Protein AF-A0A1I5M5A5-F1 (afdb_monomer)

Solvent-accessible surface area (backbone atoms only — not comparable to full-atom values): 16090 Å² total; per-residue (Å²): 116,70,72,62,52,55,51,51,55,54,55,57,52,51,79,75,46,78,91,51,51,69,66,51,49,51,50,50,50,47,53,54,49,52,60,69,67,48,67,77,73,73,81,72,50,95,70,51,72,67,45,40,84,51,44,32,35,35,37,46,36,34,23,45,56,97,72,39,56,26,32,47,34,31,31,25,83,82,75,73,45,27,37,58,51,56,46,65,34,41,69,90,48,55,70,70,56,35,53,52,46,46,50,24,54,30,35,73,55,75,94,70,70,71,43,80,77,51,73,52,67,62,78,80,49,56,55,44,66,63,55,50,52,44,36,45,62,70,73,40,81,76,59,94,82,35,57,86,56,52,66,56,35,30,42,33,30,35,34,66,40,47,48,89,82,40,69,60,38,48,58,89,74,34,70,39,35,49,79,42,49,69,92,70,64,75,70,46,50,73,52,46,57,60,51,46,55,52,46,52,53,48,51,56,71,32,46,83,80,68,46,66,64,59,81,62,50,63,83,62,38,37,70,64,57,55,48,42,52,51,26,39,71,68,72,48,90,74,58,65,71,61,51,52,53,53,57,61,71,66,67,50,62,44,80,54,66,59,52,83,79,91,54,86,91,75,46,52,50,25,31,31,72,46,76,94,82,110

Radius of gyration: 21.89 Å; Cα contacts (8 Å, |Δi|>4): 401; chains: 1; bounding box: 47×49×62 Å

Sequence (278 aa):
MSHFVTIIEELLLITKNPARYSDFFLLIAGKLFEMKNQQPIEVITHDGEGLLPGLAIDAVIFGFQQNQLKILLLEHSNTGLFALPGGFIRNQENLNDAARRVLAQRTGLQNIYLEQFYVFGDCSRHNAETLRKIMIGKGNIPTENHWLLRRFVSVGYYALIDFEKVVPVSDFLFDNCNWYDLENLPDLILDHRDMVDKALETLRANLDSKLIGFNLLPETFTMADLQSLYETILGEKLRRTSFQRKILSLEILERLDKKWTGEAHKAPYLYKFIKDQL

Secondary structure (DSSP, 8-state):
-HHHHHHHHHHHHHTT-GGGHHHHHHHHHHHHHHHHHSPPP----TT-TTEEEEEEEEEEEEEEETTEEEEEEEEETTTTEEE-SEEEEETTS-HHHHHHHHHHHHH---S--EEEEEEE--STT--HHHHHHHHHHTT----TT-GGGS--EEEEEEEEE-GGG------SS-SEEEEEEGGGPPPBSTTHHHHHHHHHHHHHHHTTTT-GGGGGS-SSEEHHHHHHHHHHHHTS---HHHHHHHHHHTT-EEEEEE--SS-TTSPPEEEEE-GGG-

pLDDT: mean 83.41, std 16.64, range [38.62, 98.56]

InterPro domains:
  IPR000086 NUDIX hydrolase domain [PF00293] (55-195)
  IPR000086 NUDIX hydrolase domain [PS51462] (52-202)
  IPR015797 NUDIX hydrolase-like domain superfamily [SSF55811] (53-207)
  IPR036388 Winged helix-like DNA-binding domain superfamily [G3DSA:1.10.10.10] (206-278)
  IPR036390 Winged helix DNA-binding domain superfamily [SSF46785] (212-274)
  IPR054105 NrtR, DNA-binding winged helix domain [PF21906] (213-273)

Foldseek 3Di:
DVVVVVVVVVVVVCVVDVPCCPVVVVVVVVVVVLVVPQDPFDPQPQQNPQFDAQEKEFEFEWADDPLATWTKWFAAPQPRAIEGQMDTAGPPHDPVRVNQSSVCNFFVDHPFDKDFQDKAQDPQLQDLVVQQVLCVSLVHHDDPVGRNNDHHIYTYMYTYYHCVNGDGDHHPSGDDMDIGGPVDDDHHHRCRVVSNVSVLVRCLVCCLPVVRCQNVDDQKDFLVVVQSSNCSSVVHHDDSVVSVVVVVVVVQKDWDAFDDPPDDPDTTIIIGGDVVVD

Structure (mmCIF, N/CA/C/O backbone):
data_AF-A0A1I5M5A5-F1
#
_entry.id   AF-A0A1I5M5A5-F1
#
loop_
_atom_site.group_PDB
_atom_site.id
_atom_site.type_symbol
_atom_site.label_atom_id
_atom_site.label_alt_id
_atom_site.label_comp_id
_atom_site.label_asym_id
_atom_site.label_entity_id
_atom_site.label_seq_id
_atom_site.pdbx_PDB_ins_code
_atom_site.Cartn_x
_atom_site.Cartn_y
_atom_site.Cartn_z
_atom_site.occupancy
_atom_site.B_iso_or_equiv
_atom_site.auth_seq_id
_atom_site.auth_comp_id
_atom_site.auth_asym_id
_atom_site.auth_atom_id
_atom_site.pdbx_PDB_model_num
ATOM 1 N N . MET A 1 1 ? 17.679 18.146 -5.854 1.00 40.66 1 MET A N 1
ATOM 2 C CA . MET A 1 1 ? 18.226 19.513 -5.653 1.00 40.66 1 MET A CA 1
ATOM 3 C C . MET A 1 1 ? 17.404 20.371 -4.686 1.00 40.66 1 MET A C 1
ATOM 5 O O . MET A 1 1 ? 18.017 21.104 -3.928 1.00 40.66 1 MET A O 1
ATOM 9 N N . SER A 1 2 ? 16.068 20.256 -4.641 1.00 42.31 2 SER A N 1
ATOM 10 C CA . SER A 1 2 ? 15.199 21.057 -3.749 1.00 42.31 2 SER A CA 1
ATOM 11 C C . SER A 1 2 ? 15.539 20.952 -2.245 1.00 42.31 2 SER A C 1
ATOM 13 O O . SER A 1 2 ? 15.606 21.971 -1.570 1.00 42.31 2 SER A O 1
ATOM 15 N N . HIS A 1 3 ? 15.853 19.762 -1.721 1.00 46.03 3 HIS A N 1
ATOM 16 C CA . HIS A 1 3 ? 16.084 19.576 -0.276 1.00 46.03 3 HIS A CA 1
ATOM 17 C C . HIS A 1 3 ? 17.390 20.203 0.245 1.00 46.03 3 HIS A C 1
ATOM 19 O O . HIS A 1 3 ? 17.472 20.589 1.408 1.00 46.03 3 HIS A O 1
ATOM 25 N N . PHE A 1 4 ? 18.403 20.357 -0.615 1.00 45.69 4 PHE A N 1
ATOM 26 C CA . PHE A 1 4 ? 19.642 21.059 -0.256 1.00 45.69 4 PHE A CA 1
ATOM 27 C C . PHE A 1 4 ? 19.419 22.569 -0.107 1.00 45.69 4 PHE A C 1
ATOM 29 O O . PHE A 1 4 ? 20.069 23.202 0.720 1.00 45.69 4 PHE A O 1
ATOM 36 N N . VAL A 1 5 ? 18.479 23.138 -0.870 1.00 50.62 5 VAL A N 1
ATOM 37 C CA . VAL A 1 5 ? 18.139 24.566 -0.805 1.00 50.62 5 VAL A CA 1
ATOM 38 C C . VAL A 1 5 ? 17.436 24.890 0.515 1.00 50.62 5 VAL A C 1
ATOM 40 O O . VAL A 1 5 ? 17.822 25.845 1.180 1.00 50.62 5 VAL A O 1
ATOM 43 N N . THR A 1 6 ? 16.507 24.041 0.966 1.00 54.53 6 THR A N 1
ATOM 44 C CA . THR A 1 6 ? 15.799 24.213 2.249 1.00 54.53 6 THR A CA 1
ATOM 45 C C . THR A 1 6 ? 16.749 24.193 3.451 1.00 54.53 6 THR A C 1
ATOM 47 O O . THR A 1 6 ? 16.615 25.005 4.361 1.00 54.53 6 THR A O 1
ATOM 50 N N . ILE A 1 7 ? 17.767 23.324 3.436 1.00 56.56 7 ILE A N 1
ATOM 51 C CA . ILE A 1 7 ? 18.776 23.257 4.507 1.00 56.56 7 ILE A CA 1
ATOM 52 C C . ILE A 1 7 ? 19.665 24.509 4.509 1.00 56.56 7 ILE A C 1
ATOM 54 O O . ILE A 1 7 ? 20.016 25.009 5.575 1.00 56.56 7 ILE A O 1
ATOM 58 N N . ILE A 1 8 ? 20.013 25.048 3.335 1.00 58.03 8 ILE A N 1
ATOM 59 C CA . ILE A 1 8 ? 20.789 26.294 3.233 1.00 58.03 8 ILE A CA 1
ATOM 60 C C . ILE A 1 8 ? 19.975 27.489 3.752 1.00 58.03 8 ILE A C 1
ATOM 62 O O . ILE A 1 8 ? 20.519 28.318 4.483 1.00 58.03 8 ILE A O 1
ATOM 66 N N . GLU A 1 9 ? 18.679 27.564 3.443 1.00 55.88 9 GLU A N 1
ATOM 67 C CA . GLU A 1 9 ? 17.784 28.606 3.967 1.00 55.88 9 GLU A CA 1
ATOM 68 C C . GLU A 1 9 ? 17.610 28.514 5.495 1.00 55.88 9 GLU A C 1
ATOM 70 O O . GLU A 1 9 ? 17.675 29.535 6.186 1.00 55.88 9 GLU A O 1
ATOM 75 N N . GLU A 1 10 ? 17.490 27.302 6.048 1.00 56.75 10 GLU A N 1
ATOM 76 C CA . GLU A 1 10 ? 17.439 27.066 7.500 1.00 56.75 10 GLU A CA 1
ATOM 77 C C . GLU A 1 10 ? 18.781 27.392 8.194 1.00 56.75 10 GLU A C 1
ATOM 79 O O . GLU A 1 10 ? 18.789 28.015 9.258 1.00 56.75 10 GLU A O 1
ATOM 84 N N . LEU A 1 11 ? 19.927 27.076 7.574 1.00 55.78 11 LEU A N 1
ATOM 85 C CA . LEU A 1 11 ? 21.265 27.459 8.059 1.00 55.78 11 LEU A CA 1
ATOM 86 C C . LEU A 1 11 ? 21.478 28.984 8.049 1.00 55.78 11 LEU A C 1
ATOM 88 O O . LEU A 1 11 ? 22.125 29.530 8.944 1.00 55.78 11 LEU A O 1
ATOM 92 N N . LEU A 1 12 ? 20.902 29.694 7.076 1.00 55.03 12 LEU A N 1
ATOM 93 C CA . LEU A 1 12 ? 20.917 31.160 7.017 1.00 55.03 12 LEU A CA 1
ATOM 94 C C . LEU A 1 12 ? 20.073 31.797 8.133 1.00 55.03 12 LEU A C 1
ATOM 96 O O . LEU A 1 12 ? 20.475 32.826 8.681 1.00 55.03 12 LEU A O 1
ATOM 100 N N . LEU A 1 13 ? 18.950 31.183 8.519 1.00 54.66 13 LEU A N 1
ATOM 101 C CA . LEU A 1 13 ? 18.120 31.607 9.658 1.00 54.66 13 LEU A CA 1
ATOM 102 C C . LEU A 1 13 ? 18.850 31.475 11.007 1.00 54.66 13 LEU A C 1
ATOM 104 O O . LEU A 1 13 ? 18.684 32.336 11.875 1.00 54.66 13 LEU A O 1
ATOM 108 N N . ILE A 1 14 ? 19.713 30.465 11.159 1.00 52.59 14 ILE A N 1
ATOM 109 C CA . ILE A 1 14 ? 20.536 30.240 12.361 1.00 52.59 14 ILE A CA 1
ATOM 110 C C . ILE A 1 14 ? 21.491 31.418 12.626 1.00 52.59 14 ILE A C 1
ATOM 112 O O . ILE A 1 14 ? 21.633 31.848 13.771 1.00 52.59 14 ILE A O 1
ATOM 116 N N . THR A 1 15 ? 22.066 32.027 11.581 1.00 53.94 15 THR A N 1
ATOM 117 C CA . THR A 1 15 ? 22.973 33.186 11.737 1.00 53.94 15 THR A CA 1
ATOM 118 C C . THR A 1 15 ? 22.292 34.442 12.297 1.00 53.94 15 THR A C 1
ATOM 120 O O . THR A 1 15 ? 22.974 35.361 12.746 1.00 53.94 15 THR A O 1
ATOM 123 N N . LYS A 1 16 ? 20.951 34.490 12.302 1.00 58.31 16 LYS A N 1
ATOM 124 C CA . LYS A 1 16 ? 20.168 35.662 12.719 1.00 58.31 16 LYS A CA 1
ATOM 125 C C . LYS A 1 16 ? 19.607 35.577 14.142 1.00 58.31 16 LYS A C 1
ATOM 127 O O . LYS A 1 16 ? 19.133 36.597 14.637 1.00 58.31 16 LYS A O 1
ATOM 132 N N . ASN A 1 17 ? 19.633 34.417 14.813 1.00 56.91 17 ASN A N 1
ATOM 133 C CA . ASN A 1 17 ? 19.097 34.299 16.177 1.00 56.91 17 ASN A CA 1
ATOM 134 C C . ASN A 1 17 ? 19.834 33.252 17.051 1.00 56.91 17 ASN A C 1
ATOM 136 O O . ASN A 1 17 ? 19.447 32.080 17.086 1.00 56.91 17 ASN A O 1
ATOM 140 N N . PRO A 1 18 ? 20.872 33.666 17.804 1.00 57.19 18 PRO A N 1
ATOM 141 C CA . PRO A 1 18 ? 21.761 32.762 18.533 1.00 57.19 18 PRO A CA 1
ATOM 142 C C . PRO A 1 18 ? 21.146 32.021 19.733 1.00 57.19 18 PRO A C 1
ATOM 144 O O . PRO A 1 18 ? 21.713 31.038 20.202 1.00 57.19 18 PRO 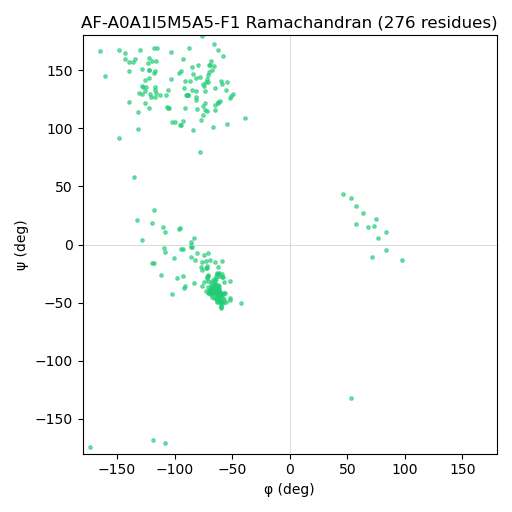A O 1
ATOM 147 N N . ALA A 1 19 ? 19.965 32.426 20.209 1.00 56.84 19 ALA A N 1
ATOM 148 C CA . ALA A 1 19 ? 19.326 31.830 21.386 1.00 56.84 19 ALA A CA 1
ATOM 149 C C . ALA A 1 19 ? 18.586 30.502 21.115 1.00 56.84 19 ALA A C 1
ATOM 151 O O . ALA A 1 19 ? 18.131 29.862 22.057 1.00 56.84 19 ALA A O 1
ATOM 152 N N . ARG A 1 20 ? 18.451 30.075 19.850 1.00 57.22 20 ARG A N 1
ATOM 153 C CA . ARG A 1 20 ? 17.770 28.820 19.455 1.00 57.22 20 ARG A CA 1
ATOM 154 C C . ARG A 1 20 ? 18.714 27.720 18.960 1.00 57.22 20 ARG A C 1
ATOM 156 O O . ARG A 1 20 ? 18.253 26.719 18.417 1.00 57.22 20 ARG A O 1
ATOM 163 N N . TYR A 1 21 ? 20.025 27.897 19.138 1.00 55.31 21 TYR A N 1
ATOM 164 C CA . TYR A 1 21 ? 21.033 26.998 18.574 1.00 55.31 21 TYR A CA 1
ATOM 165 C C . TYR A 1 21 ? 20.885 25.548 19.049 1.00 55.31 21 TYR A C 1
ATOM 167 O O . TYR A 1 21 ? 20.987 24.664 18.213 1.00 55.31 21 TYR A O 1
ATOM 175 N N . SER A 1 22 ? 20.608 25.276 20.330 1.00 54.75 22 SER A N 1
ATOM 176 C CA . SER A 1 22 ? 20.551 23.894 20.848 1.00 54.75 22 SER A CA 1
ATOM 177 C C . SER A 1 22 ? 19.446 23.060 20.202 1.00 54.75 22 SER A C 1
ATOM 179 O O . SER A 1 22 ? 19.695 21.943 19.750 1.00 54.75 22 SER A O 1
ATOM 181 N N . ASP A 1 23 ? 18.244 23.626 20.107 1.00 53.78 23 ASP A N 1
ATOM 182 C CA . ASP A 1 23 ? 17.049 22.905 19.663 1.00 53.78 23 ASP A CA 1
ATOM 183 C C . ASP A 1 23 ? 17.067 22.704 18.143 1.00 53.78 23 ASP A C 1
ATOM 185 O O . ASP A 1 23 ? 16.694 21.645 17.639 1.00 53.78 23 ASP A O 1
ATOM 189 N N . PHE A 1 24 ? 17.594 23.688 17.404 1.00 53.75 24 PHE A N 1
ATOM 190 C CA . PHE A 1 24 ? 17.807 23.570 15.961 1.00 53.75 24 PHE A CA 1
ATOM 191 C C . PHE A 1 24 ? 18.949 22.611 15.615 1.00 53.75 24 PHE A C 1
ATOM 193 O O . PHE A 1 24 ? 18.845 21.878 14.635 1.00 53.75 24 PHE A O 1
ATOM 200 N N . PHE A 1 25 ? 20.023 22.570 16.411 1.00 52.72 25 PHE A N 1
ATOM 201 C CA . PHE A 1 25 ? 21.134 21.646 16.177 1.00 52.72 25 PHE A CA 1
ATOM 202 C C . PHE A 1 25 ? 20.703 20.194 16.386 1.00 52.72 25 PHE A C 1
ATOM 204 O O . PHE A 1 25 ? 21.075 19.338 15.593 1.00 52.72 25 PHE A O 1
ATOM 211 N N . LEU A 1 26 ? 19.873 19.923 17.399 1.00 50.75 26 LEU A N 1
ATOM 212 C CA . LEU A 1 26 ? 19.254 18.612 17.612 1.00 50.75 26 LEU A CA 1
ATOM 213 C C . LEU A 1 26 ? 18.307 18.227 16.468 1.00 50.75 26 LEU A C 1
ATOM 215 O O . LEU A 1 26 ? 18.350 17.087 16.013 1.00 50.75 26 LEU A O 1
ATOM 219 N N . LEU A 1 27 ? 17.515 19.171 15.949 1.00 50.53 27 LEU A N 1
ATOM 220 C CA . LEU A 1 27 ? 16.624 18.937 14.807 1.00 50.53 27 LEU A CA 1
ATOM 221 C C . LEU A 1 27 ? 17.397 18.646 13.508 1.00 50.53 27 LEU A C 1
ATOM 223 O O . LEU A 1 27 ? 17.081 17.692 12.800 1.00 50.53 27 LEU A O 1
ATOM 227 N N . ILE A 1 28 ? 18.433 19.436 13.203 1.00 54.31 28 ILE A N 1
ATOM 228 C CA . ILE A 1 28 ? 19.281 19.245 12.016 1.00 54.31 28 ILE A CA 1
ATOM 229 C C . ILE A 1 28 ? 20.131 17.979 12.159 1.00 54.31 28 ILE A C 1
ATOM 231 O O . ILE A 1 28 ? 20.252 17.225 11.200 1.00 54.31 28 ILE A O 1
ATOM 235 N N . ALA A 1 29 ? 20.686 17.701 13.341 1.00 50.62 29 ALA A N 1
ATOM 236 C CA . ALA A 1 29 ? 21.415 16.462 13.605 1.00 50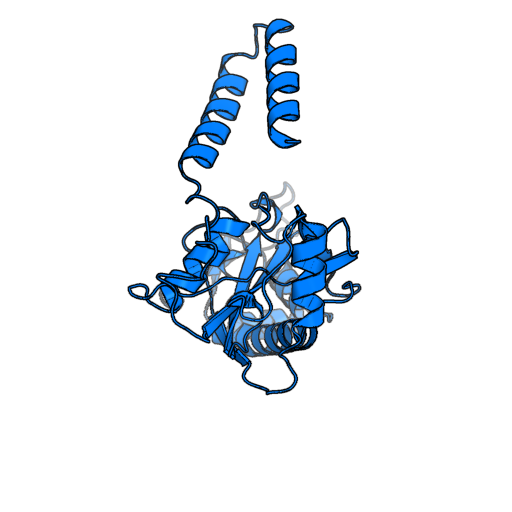.62 29 ALA A CA 1
ATOM 237 C C . ALA A 1 29 ? 20.498 15.237 13.504 1.00 50.62 29 ALA A C 1
ATOM 239 O O . ALA A 1 29 ? 20.924 14.228 12.953 1.00 50.62 29 ALA A O 1
ATOM 240 N N . GLY A 1 30 ? 19.244 15.344 13.957 1.00 47.00 30 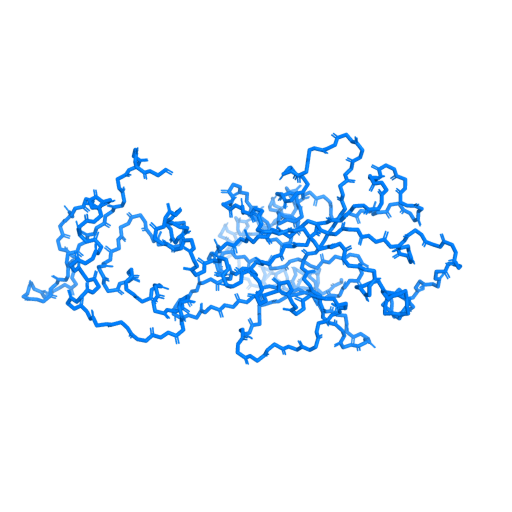GLY A N 1
ATOM 241 C CA . GLY A 1 30 ? 18.204 14.334 13.765 1.00 47.00 30 GLY A CA 1
ATOM 242 C C . GLY A 1 30 ? 17.929 14.076 12.285 1.00 47.00 30 GLY A C 1
ATOM 243 O O . GLY A 1 30 ? 18.087 12.948 11.832 1.00 47.00 30 GLY A O 1
ATOM 244 N N . LYS A 1 31 ? 17.658 15.128 11.499 1.00 47.34 31 LYS A N 1
ATOM 245 C CA . LYS A 1 31 ? 17.463 15.019 10.040 1.00 47.34 31 LYS A CA 1
ATOM 246 C C . LYS A 1 31 ? 18.697 14.463 9.318 1.00 47.34 31 LYS A C 1
ATOM 248 O O . LYS A 1 31 ? 18.568 13.606 8.455 1.00 47.34 31 LYS A O 1
ATOM 253 N N . LEU A 1 32 ? 19.908 14.902 9.672 1.00 44.41 32 LEU A N 1
ATOM 254 C CA . LEU A 1 32 ? 21.159 14.397 9.088 1.00 44.41 32 LEU A CA 1
ATOM 255 C C . LEU A 1 32 ? 21.448 12.942 9.488 1.00 44.41 32 LEU A C 1
ATOM 257 O O . LEU A 1 32 ? 22.027 12.197 8.698 1.00 44.41 32 LEU A O 1
ATOM 261 N N . PHE A 1 33 ? 21.066 12.530 10.699 1.00 44.97 33 PHE A N 1
ATOM 262 C CA . PHE A 1 33 ? 21.164 11.149 11.169 1.00 44.97 33 PHE A CA 1
ATOM 263 C C . PHE A 1 33 ? 20.144 10.246 10.463 1.00 44.97 33 PHE A C 1
ATOM 265 O O . PHE A 1 33 ? 20.510 9.163 10.011 1.00 44.97 33 PHE A O 1
ATOM 272 N N . GLU A 1 34 ? 18.909 10.714 10.273 1.00 45.44 34 GLU A N 1
ATOM 273 C CA . GLU A 1 34 ? 17.895 10.051 9.446 1.00 45.44 34 GLU A CA 1
ATOM 274 C C . GLU A 1 34 ? 18.362 9.915 7.990 1.00 45.44 34 GLU A C 1
ATOM 276 O O . GLU A 1 34 ? 18.308 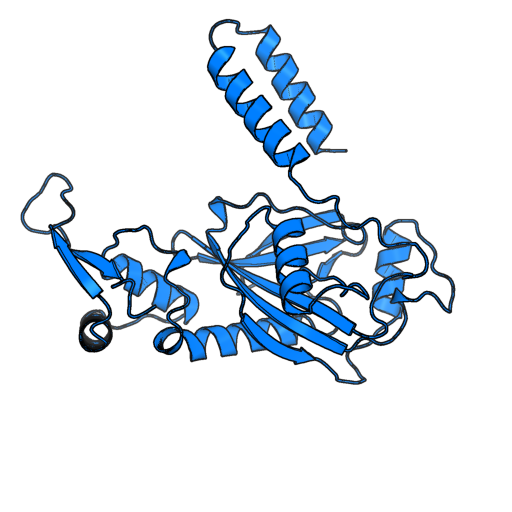8.821 7.435 1.00 45.44 34 GLU A O 1
ATOM 281 N N . MET A 1 35 ? 18.933 10.970 7.399 1.00 48.53 35 MET A N 1
ATOM 282 C CA . MET A 1 35 ? 19.502 10.936 6.043 1.00 48.53 35 MET A CA 1
ATOM 283 C C . MET A 1 35 ? 20.703 9.986 5.920 1.00 48.53 35 MET A C 1
ATOM 285 O O . MET A 1 35 ? 20.869 9.345 4.887 1.00 48.53 35 MET A O 1
ATOM 289 N N . LYS A 1 36 ? 21.546 9.867 6.956 1.00 38.62 36 LYS A N 1
ATOM 290 C CA . LYS A 1 36 ? 22.656 8.895 6.977 1.00 38.62 36 LYS A CA 1
ATOM 291 C C . LYS A 1 36 ? 22.186 7.447 7.124 1.00 38.62 36 LYS A C 1
ATOM 293 O O . LYS A 1 36 ? 22.898 6.550 6.682 1.00 38.62 36 LYS A O 1
ATOM 298 N N . ASN A 1 37 ? 21.028 7.225 7.745 1.00 42.22 37 ASN A N 1
ATOM 299 C CA . ASN A 1 37 ? 20.448 5.898 7.955 1.00 42.22 37 ASN A CA 1
ATOM 300 C C . ASN A 1 37 ? 19.443 5.489 6.869 1.00 42.22 37 ASN A C 1
ATOM 302 O O . ASN A 1 37 ? 18.965 4.353 6.878 1.00 42.22 37 AS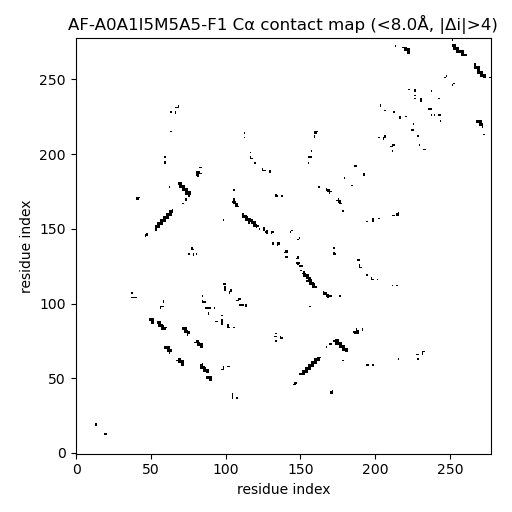N A O 1
ATOM 306 N N . GLN A 1 38 ? 19.139 6.370 5.913 1.00 45.84 38 GLN A N 1
ATOM 307 C CA . GLN A 1 38 ? 18.447 5.977 4.694 1.00 45.84 38 GLN A CA 1
ATOM 308 C C . GLN A 1 38 ? 19.359 5.036 3.900 1.00 45.84 38 GLN A C 1
ATOM 310 O O . GLN A 1 38 ? 20.444 5.410 3.453 1.00 45.84 38 GLN A O 1
ATOM 315 N N . GLN A 1 39 ? 18.913 3.786 3.737 1.00 42.31 39 GLN A N 1
ATOM 316 C CA . GLN A 1 39 ? 19.482 2.871 2.749 1.00 42.31 39 GLN A CA 1
ATOM 317 C C . GLN A 1 39 ? 19.553 3.626 1.415 1.00 42.31 39 GLN A C 1
ATOM 319 O O . GLN A 1 39 ? 18.534 4.211 1.032 1.00 42.31 39 GLN A O 1
ATOM 324 N N . PRO A 1 40 ? 20.705 3.652 0.719 1.00 43.69 40 PRO A N 1
ATOM 325 C CA . PRO A 1 40 ? 20.823 4.401 -0.522 1.00 43.69 40 PRO A CA 1
ATOM 326 C C . PRO A 1 40 ? 19.674 4.011 -1.455 1.00 43.69 40 PRO A C 1
ATOM 328 O O . PRO A 1 40 ? 19.410 2.820 -1.670 1.00 43.69 40 PRO A O 1
ATOM 331 N N . ILE A 1 41 ? 18.954 5.027 -1.943 1.00 52.00 41 ILE A N 1
ATOM 332 C CA . ILE A 1 41 ? 17.942 4.868 -2.987 1.00 52.00 41 ILE A CA 1
ATOM 333 C C . ILE A 1 41 ? 18.636 4.120 -4.120 1.00 52.00 41 ILE A C 1
ATOM 335 O O . ILE A 1 41 ? 19.738 4.491 -4.520 1.00 52.00 41 ILE A O 1
ATOM 339 N N . GLU A 1 42 ? 18.024 3.016 -4.531 1.00 52.19 42 GLU A N 1
ATOM 340 C CA . GLU A 1 42 ? 18.562 2.037 -5.467 1.00 52.19 42 GLU A CA 1
ATOM 341 C C . GLU A 1 42 ? 19.345 2.710 -6.608 1.00 52.19 42 GLU A C 1
ATOM 343 O O . GLU A 1 42 ? 18.769 3.338 -7.495 1.00 52.19 42 GLU A O 1
ATOM 348 N N . VAL A 1 43 ? 20.674 2.567 -6.604 1.00 45.59 43 VAL A N 1
ATOM 349 C CA . VAL A 1 43 ? 21.452 2.705 -7.836 1.00 45.59 43 VAL A CA 1
ATOM 350 C C . VAL A 1 43 ? 21.236 1.390 -8.561 1.00 45.59 43 VAL A C 1
ATOM 352 O O . VAL A 1 43 ? 22.038 0.467 -8.428 1.00 45.59 43 VAL A O 1
ATOM 355 N N . ILE A 1 44 ? 20.086 1.246 -9.226 1.00 53.94 44 ILE A N 1
ATOM 356 C CA . ILE A 1 44 ? 19.888 0.084 -10.081 1.00 53.94 44 ILE A CA 1
ATOM 357 C C . ILE A 1 44 ? 20.953 0.169 -11.169 1.00 53.94 44 ILE A C 1
ATOM 359 O O . ILE A 1 44 ? 21.080 1.184 -11.859 1.00 53.94 44 ILE A O 1
ATOM 363 N N . THR A 1 45 ? 21.777 -0.869 -11.264 1.00 51.78 45 THR A N 1
ATOM 364 C CA . THR A 1 45 ? 22.763 -1.004 -12.330 1.00 51.78 45 THR A CA 1
ATOM 365 C C . THR A 1 45 ? 22.037 -0.875 -13.670 1.00 51.78 45 THR A C 1
ATOM 367 O O . THR A 1 45 ? 20.907 -1.339 -13.836 1.00 51.78 45 THR A O 1
ATOM 370 N N . HIS A 1 46 ? 22.641 -0.176 -14.633 1.00 58.41 46 HIS A N 1
ATOM 371 C CA . HIS A 1 46 ? 21.976 0.155 -15.903 1.00 58.41 46 HIS A CA 1
ATOM 372 C C . HIS A 1 46 ? 21.509 -1.091 -16.690 1.00 58.41 46 HIS A C 1
ATOM 374 O O . HIS A 1 46 ? 20.695 -0.983 -17.602 1.00 58.41 46 HIS A O 1
ATOM 380 N N . ASP A 1 47 ? 21.986 -2.280 -16.330 1.00 70.75 47 ASP A N 1
ATOM 381 C CA . ASP A 1 47 ? 21.718 -3.568 -16.963 1.00 70.75 47 ASP A CA 1
ATOM 382 C C . ASP A 1 47 ? 20.838 -4.524 -16.135 1.00 70.75 47 ASP A C 1
ATOM 384 O O . ASP A 1 47 ? 20.471 -5.588 -16.638 1.00 70.75 47 ASP A O 1
ATOM 388 N N . GLY A 1 48 ? 20.451 -4.152 -14.909 1.00 80.75 48 GLY A N 1
ATOM 389 C CA . GLY A 1 48 ? 19.672 -5.012 -14.015 1.00 80.75 48 GLY A CA 1
ATOM 390 C C . GLY A 1 48 ? 20.483 -6.170 -13.421 1.00 80.75 48 GLY A C 1
ATOM 391 O O . GLY A 1 48 ? 19.902 -7.130 -12.910 1.00 80.75 48 GLY A O 1
ATOM 392 N N . GLU A 1 49 ? 21.818 -6.112 -13.495 1.00 86.31 49 GLU A N 1
ATOM 393 C CA . GLU A 1 49 ? 22.695 -7.104 -12.877 1.00 86.31 49 GLU A CA 1
ATOM 394 C C . GLU A 1 49 ? 22.459 -7.191 -11.357 1.00 86.31 49 GLU A C 1
ATOM 396 O O . GLU A 1 49 ? 22.276 -6.190 -10.666 1.00 86.31 49 GLU A O 1
ATOM 401 N N . GLY A 1 50 ? 22.446 -8.414 -10.819 1.00 88.75 50 GLY A N 1
ATOM 402 C CA . GLY A 1 50 ? 22.211 -8.660 -9.392 1.00 88.75 50 GLY A CA 1
ATOM 403 C C . GLY A 1 50 ? 20.736 -8.705 -8.978 1.00 88.75 50 GLY A C 1
ATOM 404 O O . GLY A 1 50 ? 20.452 -9.042 -7.824 1.00 88.75 50 GLY A O 1
ATOM 405 N N . LEU A 1 51 ? 19.807 -8.434 -9.899 1.00 92.56 51 LEU A N 1
ATOM 406 C CA . LEU A 1 51 ? 18.367 -8.579 -9.692 1.00 92.56 51 LEU A CA 1
ATOM 407 C C . LEU A 1 51 ? 17.858 -9.938 -10.179 1.00 92.56 51 LEU A C 1
ATOM 409 O O . LEU A 1 51 ? 18.364 -10.500 -11.152 1.00 92.56 51 LEU A O 1
ATOM 413 N N . LEU A 1 52 ? 16.818 -10.434 -9.514 1.00 93.31 52 LEU A N 1
ATOM 414 C CA . LEU A 1 52 ? 16.117 -11.656 -9.867 1.00 93.31 52 LEU A CA 1
ATOM 415 C C . LEU A 1 52 ? 15.286 -11.416 -11.144 1.00 93.31 52 LEU A C 1
ATOM 417 O O . LEU A 1 52 ? 14.351 -10.609 -11.122 1.00 93.31 52 LEU A O 1
ATOM 421 N N . PRO A 1 53 ? 15.596 -12.079 -12.274 1.00 92.56 53 PRO A N 1
ATOM 422 C CA . PRO A 1 53 ? 14.979 -11.742 -13.552 1.00 92.56 53 PRO A CA 1
ATOM 423 C C . PRO A 1 53 ? 13.468 -11.996 -13.585 1.00 92.56 53 PRO A C 1
ATOM 425 O O . PRO A 1 53 ? 12.996 -13.067 -13.211 1.00 92.56 53 PRO A O 1
ATOM 428 N N . GLY A 1 54 ? 12.712 -11.029 -14.113 1.00 93.44 54 GLY A N 1
ATOM 429 C CA . GLY A 1 54 ? 11.279 -11.177 -14.385 1.00 93.44 54 GLY A CA 1
ATOM 430 C C . GLY A 1 54 ? 10.368 -11.087 -13.158 1.00 93.44 54 GLY A C 1
ATOM 431 O O . GLY A 1 54 ? 9.161 -11.275 -13.311 1.00 93.44 54 GLY A O 1
ATOM 432 N N . LEU A 1 55 ? 10.910 -10.771 -11.977 1.00 96.00 55 LEU A N 1
ATOM 433 C CA . LEU A 1 55 ? 10.136 -10.553 -10.759 1.00 96.00 55 LEU A CA 1
ATOM 434 C C . LEU A 1 55 ? 10.286 -9.120 -10.244 1.00 96.00 55 LEU A C 1
ATOM 436 O O . LEU A 1 55 ? 11.385 -8.571 -10.182 1.00 96.00 55 LEU A O 1
ATOM 440 N N . ALA A 1 56 ? 9.155 -8.537 -9.871 1.00 96.12 56 ALA A N 1
ATOM 441 C CA . ALA A 1 56 ? 9.048 -7.218 -9.268 1.00 96.12 56 ALA A CA 1
ATOM 442 C C . ALA A 1 56 ? 8.185 -7.279 -8.002 1.00 96.12 56 ALA A C 1
ATOM 444 O O . ALA A 1 56 ? 7.507 -8.275 -7.731 1.00 96.12 56 ALA A O 1
ATOM 445 N N . ILE A 1 57 ? 8.230 -6.201 -7.232 1.00 97.25 57 ILE A N 1
ATOM 446 C CA . ILE A 1 57 ? 7.365 -5.946 -6.087 1.00 97.25 57 ILE A CA 1
ATOM 447 C C . ILE A 1 57 ? 6.739 -4.578 -6.287 1.00 97.25 57 ILE A C 1
ATOM 449 O O . ILE A 1 57 ? 7.452 -3.623 -6.580 1.00 97.25 57 ILE A O 1
ATOM 453 N N . ASP A 1 58 ? 5.443 -4.479 -6.027 1.00 97.69 58 ASP A N 1
ATOM 454 C CA . ASP A 1 58 ? 4.731 -3.209 -5.949 1.00 97.69 58 ASP A CA 1
ATOM 455 C C . ASP A 1 58 ? 3.956 -3.155 -4.629 1.00 97.69 58 ASP A C 1
ATOM 457 O O . ASP A 1 58 ? 3.243 -4.094 -4.253 1.00 97.69 58 ASP A O 1
ATOM 461 N N . ALA A 1 59 ? 4.137 -2.058 -3.898 1.00 96.44 59 ALA A N 1
ATOM 462 C CA . ALA A 1 59 ? 3.556 -1.839 -2.586 1.00 96.44 59 ALA A CA 1
ATOM 463 C C . ALA A 1 59 ? 2.415 -0.817 -2.661 1.00 96.44 59 ALA A C 1
ATOM 465 O O . ALA A 1 59 ? 2.625 0.357 -2.961 1.00 96.44 59 ALA A O 1
ATOM 466 N N . VAL A 1 60 ? 1.207 -1.247 -2.307 1.00 97.75 60 VAL A N 1
ATOM 467 C CA . VAL A 1 60 ? 0.066 -0.368 -2.047 1.00 97.75 60 VAL A CA 1
ATOM 468 C C . VAL A 1 60 ? 0.156 0.120 -0.605 1.00 97.75 60 VAL A C 1
ATOM 470 O O . VAL A 1 60 ? -0.190 -0.584 0.343 1.00 97.75 60 VAL A O 1
ATOM 473 N N . ILE A 1 61 ? 0.677 1.328 -0.419 1.00 96.06 61 ILE A N 1
ATOM 474 C CA . ILE A 1 61 ? 0.872 1.902 0.913 1.00 96.06 61 ILE A CA 1
ATOM 475 C C . ILE A 1 61 ? -0.329 2.781 1.240 1.00 96.06 61 ILE A C 1
ATOM 477 O O . ILE A 1 61 ? -0.431 3.909 0.756 1.00 96.06 61 ILE A O 1
ATOM 481 N N . PHE A 1 62 ? -1.221 2.267 2.081 1.00 94.75 62 PHE A N 1
ATOM 482 C CA . PHE A 1 62 ? -2.323 3.035 2.634 1.00 94.75 62 PHE A CA 1
ATOM 483 C C . PHE A 1 62 ? -1.847 3.875 3.816 1.00 94.75 62 PHE A C 1
ATOM 485 O O . PHE A 1 62 ? -1.187 3.383 4.731 1.00 94.75 62 PHE A O 1
ATOM 492 N N . GLY A 1 63 ? -2.213 5.147 3.805 1.00 92.31 63 GLY A N 1
ATOM 493 C CA . GLY A 1 63 ? -1.982 6.087 4.885 1.00 92.31 63 GLY A CA 1
ATOM 494 C C . GLY A 1 63 ? -3.295 6.385 5.584 1.00 92.31 63 GLY A C 1
ATOM 495 O O . GLY A 1 63 ? -4.241 6.798 4.922 1.00 92.31 63 GLY A O 1
ATOM 496 N N . PHE A 1 64 ? -3.346 6.260 6.905 1.00 88.38 64 PHE A N 1
ATOM 497 C CA . PHE A 1 64 ? -4.496 6.680 7.697 1.00 88.38 64 PHE A CA 1
ATOM 498 C C . PHE A 1 64 ? -4.116 7.796 8.660 1.00 88.38 64 PHE A C 1
ATOM 500 O O . PHE A 1 64 ? -3.196 7.624 9.459 1.00 88.38 64 PHE A O 1
ATOM 507 N N . GLN A 1 65 ? -4.863 8.899 8.621 1.00 84.81 65 GLN A N 1
ATOM 508 C CA . GLN A 1 65 ? -4.830 9.898 9.682 1.00 84.81 65 GLN A CA 1
ATOM 509 C C . GLN A 1 65 ? -6.074 10.787 9.666 1.00 84.81 65 GLN A C 1
ATOM 511 O O . GLN A 1 65 ? -6.614 11.082 8.603 1.00 84.81 65 GLN A O 1
ATOM 516 N N . GLN A 1 66 ? -6.545 11.203 10.848 1.00 81.38 66 GLN A N 1
ATOM 517 C CA . GLN A 1 66 ? -7.708 12.096 11.019 1.00 81.38 66 GLN A CA 1
ATOM 518 C C . GLN A 1 66 ? -8.936 11.710 10.162 1.00 81.38 66 GLN A C 1
ATOM 520 O O . GLN A 1 66 ? -9.602 12.566 9.583 1.00 81.38 66 GLN A O 1
ATOM 525 N N . ASN A 1 67 ? -9.262 10.414 10.099 1.00 83.25 67 ASN A N 1
ATOM 526 C CA . ASN A 1 67 ? -10.378 9.864 9.310 1.00 83.25 67 ASN A CA 1
ATOM 527 C C . ASN A 1 67 ? -10.238 10.042 7.793 1.00 83.25 67 ASN A C 1
ATOM 529 O O . ASN A 1 67 ? -11.237 10.103 7.078 1.00 83.25 67 ASN A O 1
ATOM 533 N N . GLN A 1 68 ? -9.007 10.131 7.300 1.00 88.12 68 GLN A N 1
ATOM 534 C CA . GLN A 1 68 ? -8.698 10.109 5.878 1.00 88.12 68 GLN A CA 1
ATOM 535 C C . GLN A 1 68 ? -7.850 8.884 5.569 1.00 88.12 68 GLN A C 1
ATOM 537 O O . GLN A 1 68 ? -6.868 8.615 6.264 1.00 88.12 68 GLN A O 1
ATOM 542 N N . LEU A 1 69 ? -8.234 8.162 4.516 1.00 91.50 69 LEU A N 1
ATOM 543 C CA . LEU A 1 69 ? -7.427 7.103 3.929 1.00 91.50 69 LEU A CA 1
ATOM 544 C C . LEU A 1 69 ? -6.837 7.616 2.617 1.00 91.50 69 LEU A C 1
ATOM 546 O O . LEU A 1 69 ? -7.560 7.939 1.675 1.00 91.50 69 LEU A O 1
ATOM 550 N N . LYS A 1 70 ? -5.514 7.686 2.576 1.00 95.31 70 LYS A N 1
ATOM 551 C CA . LYS A 1 70 ? -4.730 8.101 1.416 1.00 95.31 70 LYS A CA 1
ATOM 552 C C . LYS A 1 70 ? -3.887 6.946 0.913 1.00 95.31 70 LYS A C 1
ATOM 554 O O . LYS A 1 70 ? -3.733 5.928 1.586 1.00 95.31 70 LYS A O 1
ATOM 559 N N . ILE A 1 71 ? -3.306 7.127 -0.259 1.00 97.19 71 ILE A N 1
ATOM 560 C CA . ILE A 1 71 ? -2.330 6.211 -0.833 1.00 97.19 71 ILE A CA 1
ATOM 561 C C . ILE A 1 71 ? -1.057 6.958 -1.204 1.00 97.19 71 ILE A C 1
ATOM 563 O O . ILE A 1 71 ? -1.111 8.096 -1.673 1.00 97.19 71 ILE A O 1
ATOM 567 N N . LEU A 1 72 ? 0.090 6.324 -0.974 1.00 97.50 72 LEU A N 1
ATOM 568 C CA . LEU A 1 72 ? 1.371 6.852 -1.420 1.00 97.50 72 LEU A CA 1
ATOM 569 C C . LEU A 1 72 ? 1.589 6.512 -2.895 1.00 97.50 72 LEU A C 1
ATOM 571 O O . LEU A 1 72 ? 1.568 5.336 -3.255 1.00 97.50 72 LEU A O 1
ATOM 575 N N . LEU A 1 73 ? 1.838 7.522 -3.727 1.00 97.94 73 LEU A N 1
ATOM 576 C CA . LEU A 1 73 ? 2.149 7.351 -5.147 1.00 97.94 73 LEU A CA 1
ATOM 577 C C . LEU A 1 73 ? 3.426 8.093 -5.529 1.00 97.94 73 LEU A C 1
ATOM 579 O O . LEU A 1 73 ? 3.760 9.136 -4.965 1.00 97.94 73 LEU A O 1
ATOM 583 N N . LEU A 1 74 ? 4.101 7.549 -6.536 1.00 96.88 74 LEU A N 1
ATOM 584 C CA . LEU A 1 74 ? 5.203 8.175 -7.248 1.00 96.88 74 LEU A CA 1
ATOM 585 C C . LEU A 1 74 ? 4.666 8.958 -8.448 1.00 96.88 74 LEU A C 1
ATOM 587 O O . LEU A 1 74 ? 3.767 8.480 -9.137 1.00 96.88 74 LEU A O 1
ATOM 591 N N . GLU A 1 75 ? 5.237 10.128 -8.717 1.00 96.38 75 GLU A N 1
ATOM 592 C CA . GLU A 1 75 ? 4.838 11.018 -9.811 1.00 96.38 75 GLU A CA 1
ATOM 593 C C . GLU A 1 75 ? 6.033 11.359 -10.702 1.00 96.38 75 GLU A C 1
ATOM 595 O O . GLU A 1 75 ? 7.108 11.744 -10.227 1.00 96.38 75 GLU A O 1
ATOM 600 N N . HIS A 1 76 ? 5.827 11.239 -12.012 1.00 94.88 76 HIS A N 1
ATOM 601 C CA . HIS A 1 76 ? 6.795 11.626 -13.023 1.00 94.88 76 HIS A CA 1
ATOM 602 C C . HIS A 1 76 ? 6.398 12.971 -13.640 1.00 94.88 76 HIS A C 1
ATOM 604 O O . HIS A 1 76 ? 5.494 13.047 -14.479 1.00 94.88 76 HIS A O 1
ATOM 610 N N . SER A 1 77 ? 7.108 14.037 -13.267 1.00 90.50 77 SER A N 1
ATOM 611 C CA . SER A 1 77 ? 6.699 15.423 -13.541 1.00 90.50 77 SER A CA 1
ATOM 612 C C . SER A 1 77 ? 6.605 15.721 -15.039 1.00 90.50 77 SER A C 1
ATOM 614 O O . SER A 1 77 ? 5.718 16.447 -15.477 1.00 90.50 77 SER A O 1
ATOM 616 N N . ASN A 1 78 ? 7.485 15.128 -15.854 1.00 88.19 78 ASN A N 1
ATOM 617 C CA . ASN A 1 78 ? 7.534 15.418 -17.293 1.00 88.19 78 ASN A CA 1
ATOM 618 C C . ASN A 1 78 ? 6.496 14.645 -18.125 1.00 88.19 78 ASN A C 1
ATOM 620 O O . ASN A 1 78 ? 6.312 14.957 -19.298 1.00 88.19 78 ASN A O 1
ATOM 624 N N . THR A 1 79 ? 5.848 13.619 -17.566 1.00 90.88 79 THR A N 1
ATOM 625 C CA . THR A 1 79 ? 4.866 12.792 -18.302 1.00 90.88 79 THR A CA 1
ATOM 626 C C . THR A 1 79 ? 3.479 12.825 -17.676 1.00 90.88 79 THR A C 1
ATOM 628 O O . THR A 1 79 ? 2.528 12.419 -18.338 1.00 90.88 79 THR A O 1
ATOM 631 N N . GLY A 1 80 ? 3.354 13.282 -16.425 1.00 92.50 80 GLY A N 1
ATOM 632 C CA . GLY A 1 80 ? 2.108 13.222 -15.661 1.00 92.50 80 GLY A CA 1
ATOM 633 C C . GLY A 1 80 ? 1.695 11.796 -15.290 1.00 92.50 80 GLY A C 1
ATOM 634 O O . GLY A 1 80 ? 0.541 11.572 -14.947 1.00 92.50 80 GLY A O 1
ATOM 635 N N . LEU A 1 81 ? 2.608 10.824 -15.405 1.00 94.75 81 LEU A N 1
ATOM 636 C CA . LEU A 1 81 ? 2.342 9.427 -15.070 1.00 94.75 81 LEU A CA 1
ATOM 637 C C . LEU A 1 81 ? 2.589 9.167 -13.587 1.00 94.75 81 LEU A C 1
ATOM 639 O O . LEU A 1 81 ? 3.585 9.632 -13.023 1.00 94.75 81 LEU A O 1
ATOM 643 N N . PHE A 1 82 ? 1.720 8.349 -12.999 1.00 97.75 82 PHE A N 1
ATOM 644 C CA . PHE A 1 82 ? 1.785 7.966 -11.595 1.00 97.75 82 PHE A CA 1
ATOM 645 C C . PHE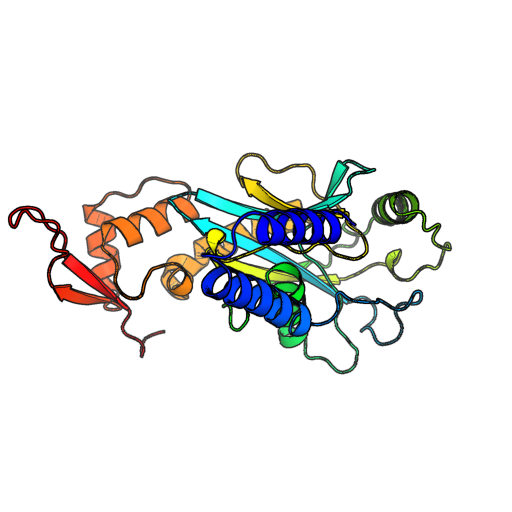 A 1 82 ? 1.996 6.465 -11.435 1.00 97.75 82 PHE A C 1
ATOM 647 O O . PHE A 1 82 ? 1.522 5.662 -12.240 1.00 97.75 82 PHE A O 1
ATOM 654 N N . ALA A 1 83 ? 2.695 6.067 -10.380 1.00 97.25 83 ALA A N 1
ATOM 655 C CA . ALA A 1 83 ? 2.960 4.666 -10.092 1.00 97.25 83 ALA A CA 1
ATOM 656 C C . ALA A 1 83 ? 2.837 4.350 -8.606 1.00 97.25 83 ALA A C 1
ATOM 658 O O . ALA A 1 83 ? 2.991 5.218 -7.745 1.00 97.25 83 ALA A O 1
ATOM 659 N N . LEU A 1 84 ? 2.595 3.074 -8.315 1.00 97.88 84 LEU A N 1
ATOM 660 C CA . LEU A 1 84 ? 2.793 2.547 -6.984 1.00 97.88 84 LEU A CA 1
ATOM 661 C C . LEU A 1 84 ? 4.290 2.545 -6.657 1.00 97.88 84 LEU A C 1
ATOM 663 O O . LEU A 1 84 ? 5.121 2.389 -7.555 1.00 97.88 84 LEU A O 1
ATOM 667 N N . PRO A 1 85 ? 4.641 2.694 -5.374 1.00 96.06 85 PRO A N 1
ATOM 668 C CA . PRO A 1 85 ? 5.969 2.388 -4.878 1.00 96.06 85 PRO A CA 1
ATOM 669 C C . PRO A 1 85 ? 6.375 0.953 -5.235 1.00 96.06 85 PRO A C 1
ATOM 671 O O . PRO A 1 85 ? 5.922 -0.004 -4.610 1.00 96.06 85 PRO A O 1
ATOM 674 N N . GLY A 1 86 ? 7.237 0.819 -6.238 1.00 93.00 86 GLY A N 1
ATOM 675 C CA . GLY A 1 86 ? 7.718 -0.465 -6.734 1.00 93.00 86 GLY A CA 1
ATOM 676 C C . GLY A 1 86 ? 9.226 -0.643 -6.591 1.00 93.00 86 GLY A C 1
ATOM 677 O O . GLY A 1 86 ? 9.969 0.296 -6.276 1.00 93.00 86 GLY A O 1
ATOM 678 N N . GLY A 1 87 ? 9.676 -1.871 -6.823 1.00 92.81 87 GLY A N 1
ATOM 679 C CA . GLY A 1 87 ? 11.084 -2.237 -6.859 1.00 92.81 87 GLY A CA 1
ATOM 680 C C . GLY A 1 87 ? 11.305 -3.681 -7.297 1.00 92.81 87 GLY A C 1
ATOM 681 O O . GLY A 1 87 ? 10.380 -4.401 -7.672 1.00 92.81 87 GLY A O 1
ATOM 682 N N . PHE A 1 88 ? 12.559 -4.113 -7.245 1.00 94.38 88 PHE A N 1
ATOM 683 C CA . PHE A 1 88 ? 12.982 -5.429 -7.723 1.00 94.38 88 PHE A CA 1
ATOM 684 C C . PHE A 1 88 ? 13.597 -6.247 -6.595 1.00 94.38 88 PHE A C 1
ATOM 686 O O . PHE A 1 88 ? 14.062 -5.696 -5.600 1.00 94.38 88 PHE A O 1
ATOM 693 N N . ILE A 1 89 ? 13.613 -7.568 -6.749 1.00 95.44 89 ILE A N 1
ATOM 694 C CA . ILE A 1 89 ? 14.197 -8.489 -5.766 1.00 95.44 89 ILE A CA 1
ATOM 695 C C . ILE A 1 89 ? 15.654 -8.739 -6.146 1.00 95.44 89 ILE A C 1
ATOM 697 O O . ILE A 1 89 ? 15.944 -8.986 -7.315 1.00 95.44 89 ILE A O 1
ATOM 701 N N . ARG A 1 90 ? 16.585 -8.693 -5.189 1.00 94.38 90 ARG A N 1
ATOM 702 C CA . ARG A 1 90 ? 17.994 -9.038 -5.455 1.00 94.38 90 ARG A CA 1
ATOM 703 C C . ARG A 1 90 ? 18.189 -10.556 -5.468 1.00 94.38 90 ARG A C 1
ATOM 705 O O . ARG A 1 90 ? 17.492 -11.285 -4.773 1.00 94.38 90 ARG A O 1
ATOM 712 N N . ASN A 1 91 ? 19.205 -11.039 -6.179 1.00 93.38 91 ASN A N 1
ATOM 713 C CA . ASN A 1 91 ? 19.499 -12.476 -6.299 1.00 93.38 91 ASN A CA 1
ATOM 714 C C . ASN A 1 91 ? 19.762 -13.191 -4.960 1.00 93.38 91 ASN A C 1
ATOM 716 O O . ASN A 1 91 ? 19.595 -14.402 -4.878 1.00 93.38 91 ASN A O 1
ATOM 720 N N . GLN A 1 92 ? 20.209 -12.457 -3.937 1.00 94.25 92 GLN A N 1
ATOM 721 C CA . GLN A 1 92 ? 20.529 -12.978 -2.599 1.00 94.25 92 GLN A CA 1
ATOM 722 C C . GLN A 1 92 ? 19.638 -12.348 -1.515 1.00 94.25 92 GLN A C 1
ATOM 724 O O . GLN A 1 92 ? 20.068 -12.152 -0.382 1.00 94.25 92 GLN A O 1
ATOM 729 N N . GLU A 1 93 ? 18.413 -11.962 -1.874 1.00 94.50 93 GLU A N 1
ATOM 730 C CA . GLU A 1 93 ? 17.451 -11.325 -0.975 1.00 94.50 93 GLU A CA 1
ATOM 731 C C . GLU A 1 93 ? 16.138 -12.107 -0.971 1.00 94.50 93 GLU A C 1
ATOM 733 O O . GLU A 1 93 ? 15.631 -12.502 -2.021 1.00 94.50 93 GLU A O 1
ATOM 738 N N . ASN A 1 94 ? 15.566 -12.325 0.216 1.00 96.62 94 ASN A N 1
ATOM 739 C CA . ASN A 1 94 ? 14.248 -12.938 0.307 1.00 96.62 94 ASN A CA 1
ATOM 740 C C . ASN A 1 94 ? 13.182 -11.960 -0.194 1.00 96.62 94 ASN A C 1
ATOM 742 O O . ASN A 1 94 ? 13.263 -10.755 0.037 1.00 96.62 94 ASN A O 1
ATOM 746 N N . LEU A 1 95 ? 12.113 -12.492 -0.781 1.00 96.25 95 LEU A N 1
ATOM 747 C CA . LEU A 1 95 ? 10.993 -11.699 -1.293 1.00 96.25 95 LEU A CA 1
ATOM 748 C C . LEU A 1 95 ? 10.422 -10.717 -0.246 1.00 96.25 95 LEU A C 1
ATOM 750 O O . LEU A 1 95 ? 10.262 -9.530 -0.523 1.00 96.25 95 LEU A O 1
ATOM 754 N N . ASN A 1 96 ? 10.172 -11.195 0.977 1.00 95.19 96 ASN A N 1
ATOM 755 C CA . ASN A 1 96 ? 9.634 -10.358 2.056 1.00 95.19 96 ASN A CA 1
ATOM 756 C C . ASN A 1 96 ? 10.626 -9.280 2.524 1.00 95.19 96 ASN A C 1
ATOM 758 O O . ASN A 1 96 ? 10.200 -8.199 2.928 1.00 95.19 96 ASN A O 1
ATOM 762 N N . ASP A 1 97 ? 11.932 -9.546 2.454 1.00 95.12 97 ASP A N 1
ATOM 763 C CA . ASP A 1 97 ? 12.963 -8.565 2.808 1.00 95.12 97 ASP A CA 1
ATOM 764 C C . ASP A 1 97 ? 13.052 -7.470 1.739 1.00 95.12 97 ASP A C 1
ATOM 766 O O . ASP A 1 97 ? 13.108 -6.286 2.074 1.00 95.12 97 ASP A O 1
ATOM 770 N N . ALA A 1 98 ? 12.938 -7.844 0.459 1.00 95.06 98 ALA A N 1
ATOM 771 C CA . ALA A 1 98 ? 12.836 -6.897 -0.647 1.00 95.06 98 ALA A CA 1
ATOM 772 C C . ALA A 1 98 ? 11.604 -5.988 -0.501 1.00 95.06 98 ALA A C 1
ATOM 774 O O . ALA A 1 98 ? 11.712 -4.772 -0.655 1.00 95.06 98 ALA A O 1
ATOM 775 N N . ALA A 1 99 ? 10.450 -6.543 -0.119 1.00 94.94 99 ALA A N 1
ATOM 776 C CA . ALA A 1 99 ? 9.228 -5.768 0.086 1.00 94.94 99 ALA A CA 1
ATOM 777 C C . ALA A 1 99 ? 9.367 -4.765 1.250 1.00 94.94 99 ALA A C 1
ATOM 779 O O . ALA A 1 99 ? 9.001 -3.594 1.120 1.00 94.94 99 ALA A O 1
ATOM 780 N N . ARG A 1 100 ? 9.984 -5.185 2.367 1.00 94.44 100 ARG A N 1
ATOM 781 C CA . ARG A 1 100 ? 10.319 -4.292 3.493 1.00 94.44 100 ARG A CA 1
ATOM 782 C C . ARG A 1 100 ? 11.311 -3.206 3.089 1.00 94.44 100 ARG A C 1
ATOM 784 O O . ARG A 1 100 ? 11.148 -2.058 3.494 1.00 94.44 100 ARG A O 1
ATOM 791 N N . ARG A 1 101 ? 12.314 -3.543 2.276 1.00 93.88 101 ARG A N 1
ATOM 792 C CA . ARG A 1 101 ? 13.285 -2.579 1.753 1.00 93.88 101 ARG A CA 1
ATOM 793 C C . ARG A 1 101 ? 12.621 -1.527 0.872 1.00 93.88 101 ARG A C 1
ATOM 795 O O . ARG A 1 101 ? 12.875 -0.347 1.091 1.00 93.88 101 ARG A O 1
ATOM 802 N N . VAL A 1 102 ? 11.792 -1.927 -0.096 1.00 92.69 102 VAL A N 1
ATOM 803 C CA . VAL A 1 102 ? 11.081 -0.993 -0.989 1.00 92.69 102 VAL A CA 1
ATOM 804 C C . VAL A 1 102 ? 10.225 -0.029 -0.167 1.00 92.69 102 VAL A C 1
ATOM 806 O O . VAL A 1 102 ? 10.312 1.184 -0.349 1.00 92.69 102 VAL A O 1
ATOM 809 N N . LEU A 1 103 ? 9.481 -0.544 0.815 1.00 92.44 103 LEU A N 1
ATOM 810 C CA . LEU A 1 103 ? 8.700 0.274 1.743 1.00 92.44 103 LEU A CA 1
ATOM 811 C C . LEU A 1 103 ? 9.576 1.273 2.519 1.00 92.44 103 LEU A C 1
ATOM 813 O O . LEU A 1 103 ? 9.273 2.468 2.568 1.00 92.44 103 LEU A O 1
ATOM 817 N N . ALA A 1 104 ? 10.672 0.797 3.111 1.00 92.44 104 ALA A N 1
ATOM 818 C CA . ALA A 1 104 ? 11.584 1.617 3.903 1.00 92.44 104 ALA A CA 1
ATOM 819 C C . ALA A 1 104 ? 12.276 2.702 3.067 1.00 92.44 104 ALA A C 1
ATOM 821 O O . ALA A 1 104 ? 12.424 3.829 3.528 1.00 92.44 104 ALA A O 1
ATOM 822 N N . GLN A 1 105 ? 12.657 2.400 1.824 1.00 90.12 105 GLN A N 1
ATOM 823 C CA . GLN A 1 105 ? 13.257 3.374 0.907 1.00 90.12 105 GLN A CA 1
ATOM 824 C C . GLN A 1 105 ? 12.303 4.522 0.559 1.00 90.12 105 GLN A C 1
ATOM 826 O O . GLN A 1 105 ? 12.766 5.600 0.203 1.00 90.12 105 GLN A O 1
ATOM 831 N N . ARG A 1 106 ? 10.987 4.294 0.643 1.00 92.19 106 ARG A N 1
ATOM 832 C CA . ARG A 1 106 ? 9.952 5.268 0.264 1.00 92.19 106 ARG A CA 1
ATOM 833 C C . ARG A 1 106 ? 9.400 6.032 1.456 1.00 92.19 106 ARG A C 1
ATOM 835 O O . ARG A 1 106 ? 8.968 7.168 1.296 1.00 92.19 106 ARG A O 1
ATOM 842 N N . THR A 1 107 ? 9.405 5.408 2.633 1.00 91.44 107 THR A N 1
ATOM 843 C CA . THR A 1 107 ? 8.738 5.937 3.833 1.00 91.44 107 THR A CA 1
ATOM 844 C C . THR A 1 107 ? 9.679 6.236 4.999 1.00 91.44 107 THR A C 1
ATOM 846 O O . THR A 1 107 ? 9.274 6.902 5.945 1.00 91.44 107 THR A O 1
ATOM 849 N N . GLY A 1 108 ? 10.910 5.715 4.982 1.00 90.00 108 GLY A N 1
ATOM 850 C CA . GLY A 1 108 ? 11.856 5.769 6.104 1.00 90.00 108 GLY A CA 1
ATOM 851 C C . GLY A 1 108 ? 11.489 4.873 7.293 1.00 90.00 108 GLY A C 1
ATOM 852 O O . GLY A 1 108 ? 12.310 4.655 8.183 1.00 90.00 108 GLY A O 1
ATOM 853 N N . LEU A 1 109 ? 10.279 4.319 7.309 1.00 87.44 109 LEU A N 1
ATOM 854 C CA . LEU A 1 109 ? 9.772 3.525 8.412 1.00 87.44 109 LEU A CA 1
ATOM 855 C C . LEU A 1 109 ? 10.290 2.084 8.348 1.00 87.44 109 LEU A C 1
ATOM 857 O O . LEU A 1 109 ? 10.414 1.475 7.285 1.00 87.44 109 LEU A O 1
ATOM 861 N N . GLN A 1 110 ? 10.559 1.533 9.528 1.00 82.69 110 GLN A N 1
ATOM 862 C CA . GLN A 1 110 ? 10.998 0.156 9.735 1.00 82.69 110 GLN A CA 1
ATOM 863 C C . GLN A 1 110 ? 9.944 -0.600 10.548 1.00 82.69 110 GLN A C 1
ATOM 865 O O . GLN A 1 110 ? 9.167 0.009 11.281 1.00 82.69 110 GLN A O 1
ATOM 870 N N . ASN A 1 111 ? 9.938 -1.931 10.449 1.00 78.25 111 ASN A N 1
ATOM 871 C CA . ASN A 1 111 ? 9.045 -2.810 11.221 1.00 78.25 111 ASN A CA 1
ATOM 872 C C . ASN A 1 111 ? 7.542 -2.527 11.033 1.00 78.25 111 ASN A C 1
ATOM 874 O O . ASN A 1 111 ? 6.745 -2.723 11.947 1.00 78.25 111 ASN A O 1
ATOM 878 N N . ILE A 1 112 ? 7.145 -2.096 9.836 1.00 81.25 112 ILE A N 1
ATOM 879 C CA . ILE A 1 112 ? 5.732 -1.963 9.479 1.00 81.25 112 ILE A CA 1
ATOM 880 C C . ILE A 1 112 ? 5.156 -3.345 9.145 1.00 81.25 112 ILE A C 1
ATOM 882 O O . ILE A 1 112 ? 5.827 -4.200 8.548 1.00 81.25 112 ILE A O 1
ATOM 886 N N . TYR A 1 113 ? 3.893 -3.551 9.518 1.00 82.25 113 TYR A N 1
ATOM 887 C CA . TYR A 1 113 ? 3.104 -4.673 9.029 1.00 82.25 113 TYR A CA 1
ATOM 888 C C . TYR A 1 113 ? 2.925 -4.580 7.508 1.00 82.25 113 TYR A C 1
ATOM 890 O O . TYR A 1 113 ? 2.404 -3.597 6.982 1.00 82.25 113 TYR A O 1
ATOM 898 N N . LEU A 1 114 ? 3.352 -5.627 6.813 1.00 88.75 114 LEU A N 1
ATOM 899 C CA . LEU A 1 114 ? 3.274 -5.726 5.367 1.00 88.75 114 LEU A CA 1
ATOM 900 C C . LEU A 1 114 ? 2.657 -7.073 5.018 1.00 88.75 114 LEU A C 1
ATOM 902 O O . LEU A 1 114 ? 3.101 -8.101 5.528 1.00 88.75 114 LEU A O 1
ATOM 906 N N . GLU A 1 115 ? 1.655 -7.060 4.151 1.00 91.62 115 GLU A N 1
ATOM 907 C CA . GLU A 1 115 ? 0.927 -8.260 3.758 1.00 91.62 115 GLU A CA 1
ATOM 908 C C . GLU A 1 115 ? 1.040 -8.464 2.253 1.00 91.62 115 GLU A C 1
ATOM 910 O O . GLU A 1 115 ? 0.711 -7.570 1.473 1.00 91.62 115 GLU A O 1
ATOM 915 N N . GLN A 1 116 ? 1.479 -9.653 1.847 1.00 96.38 116 GLN A N 1
ATOM 916 C CA . GLN A 1 116 ? 1.382 -10.073 0.457 1.00 96.38 116 GLN A CA 1
ATOM 917 C C . GLN A 1 116 ? -0.081 -10.401 0.156 1.00 96.38 116 GLN A C 1
ATOM 919 O O . GLN A 1 116 ? -0.656 -11.283 0.789 1.00 96.38 116 GLN A O 1
ATOM 924 N N . PHE A 1 117 ? -0.681 -9.733 -0.824 1.00 96.56 117 PHE A N 1
ATOM 925 C CA . PHE A 1 117 ? -2.113 -9.896 -1.095 1.00 96.56 117 PHE A CA 1
ATOM 926 C C . PHE A 1 117 ? -2.414 -10.587 -2.421 1.00 96.56 117 PHE A C 1
ATOM 928 O O . PHE A 1 117 ? -3.469 -11.207 -2.559 1.00 96.56 117 PHE A O 1
ATOM 935 N N . TYR A 1 118 ? -1.515 -10.489 -3.404 1.00 98.38 118 TYR A N 1
ATOM 936 C CA . TYR A 1 118 ? -1.744 -11.065 -4.726 1.00 98.38 118 TYR A CA 1
ATOM 937 C C . TYR A 1 118 ? -0.456 -11.163 -5.558 1.00 98.38 118 TYR A C 1
ATOM 939 O O . TYR A 1 118 ? 0.563 -10.561 -5.221 1.00 98.38 118 TYR A O 1
ATOM 947 N N . VAL A 1 119 ? -0.504 -11.913 -6.663 1.00 98.44 119 VAL A N 1
ATOM 948 C CA . VAL A 1 119 ? 0.568 -11.979 -7.670 1.00 98.44 119 VAL A CA 1
ATOM 949 C C . VAL A 1 119 ? -0.005 -11.576 -9.029 1.00 98.44 119 VAL A C 1
ATOM 951 O O . VAL A 1 119 ? -0.890 -12.243 -9.560 1.00 98.44 119 VAL A O 1
ATOM 954 N N . PHE A 1 120 ? 0.515 -10.491 -9.593 1.00 98.31 120 PHE A N 1
ATOM 955 C CA . PHE A 1 120 ? 0.093 -9.892 -10.857 1.00 98.31 120 PHE A CA 1
ATOM 956 C C . PHE A 1 120 ? 0.961 -10.416 -11.994 1.00 98.31 120 PHE A C 1
ATOM 958 O O . PHE A 1 120 ? 2.125 -10.042 -12.162 1.00 98.31 120 PHE A O 1
ATOM 965 N N . GLY A 1 121 ? 0.388 -11.341 -12.759 1.00 97.25 121 GLY A N 1
ATOM 966 C CA . GLY A 1 121 ? 1.109 -12.131 -13.748 1.00 97.25 121 GLY A CA 1
ATOM 967 C C . GLY A 1 121 ? 0.429 -12.200 -15.105 1.00 97.25 121 GLY A C 1
ATOM 968 O O . GLY A 1 121 ? 0.735 -13.126 -15.853 1.00 97.25 121 GLY A O 1
ATOM 969 N N . ASP A 1 122 ? -0.462 -11.267 -15.442 1.00 96.56 122 ASP A N 1
ATOM 970 C CA . ASP A 1 122 ? -1.094 -11.227 -16.764 1.00 96.56 122 ASP A CA 1
ATOM 971 C C . ASP A 1 122 ? -0.102 -10.844 -17.867 1.00 96.56 122 ASP A C 1
ATOM 973 O O . ASP A 1 122 ? 0.943 -10.234 -17.631 1.00 96.56 122 ASP A O 1
ATOM 977 N N . CYS A 1 123 ? -0.359 -11.255 -19.107 1.00 94.31 123 CYS A N 1
ATOM 978 C CA . CYS A 1 123 ? 0.494 -10.867 -20.237 1.00 94.31 123 CYS A CA 1
ATOM 979 C C . CYS A 1 123 ? 0.266 -9.408 -20.656 1.00 94.31 123 CYS A C 1
ATOM 981 O O . CYS A 1 123 ? 1.214 -8.742 -21.062 1.00 94.31 123 CYS A O 1
ATOM 983 N N . SER A 1 124 ? -0.965 -8.913 -20.509 1.00 92.44 124 SER A N 1
ATOM 984 C CA . SER A 1 124 ? -1.393 -7.564 -20.898 1.00 92.44 124 SER A CA 1
ATOM 985 C C . SER A 1 124 ? -0.864 -6.453 -19.992 1.00 92.44 124 SER A C 1
ATOM 987 O O . SER A 1 124 ? -0.802 -5.310 -20.433 1.00 92.44 124 SER A O 1
ATOM 989 N N . ARG A 1 125 ? -0.440 -6.766 -18.759 1.00 91.75 125 ARG A N 1
ATOM 990 C CA . ARG A 1 125 ? 0.118 -5.764 -17.834 1.00 91.75 125 ARG A CA 1
ATOM 991 C C . ARG A 1 125 ? 1.405 -5.124 -18.345 1.00 91.75 125 ARG A C 1
ATOM 993 O O . ARG A 1 125 ? 1.785 -4.038 -17.923 1.00 91.75 125 ARG A O 1
ATOM 1000 N N . HIS A 1 126 ? 2.128 -5.830 -19.212 1.00 89.81 126 HIS A N 1
ATOM 1001 C CA . HIS A 1 126 ? 3.403 -5.363 -19.717 1.00 89.81 126 HIS A CA 1
ATOM 1002 C C . HIS A 1 126 ? 3.197 -4.349 -20.846 1.00 89.81 126 HIS A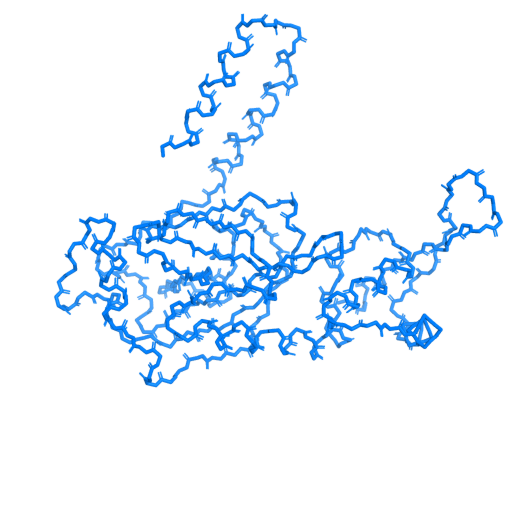 C 1
ATOM 1004 O O . HIS A 1 126 ? 2.710 -4.694 -21.920 1.00 89.81 126 HIS A O 1
ATOM 1010 N N . ASN A 1 127 ? 3.643 -3.114 -20.619 1.00 91.81 127 ASN A N 1
ATOM 1011 C CA . ASN A 1 127 ? 3.689 -2.074 -21.637 1.00 91.81 127 ASN A CA 1
ATOM 1012 C C . ASN A 1 127 ? 5.067 -1.394 -21.641 1.00 91.81 127 ASN A C 1
ATOM 1014 O O . ASN A 1 127 ? 5.353 -0.510 -20.829 1.00 91.81 127 ASN A O 1
ATOM 1018 N N . ALA A 1 128 ? 5.922 -1.807 -22.579 1.00 92.31 128 ALA A N 1
ATOM 1019 C CA . ALA A 1 128 ? 7.256 -1.237 -22.749 1.00 92.31 128 ALA A CA 1
ATOM 1020 C C . ALA A 1 128 ? 7.229 0.248 -23.158 1.00 92.31 128 ALA A C 1
ATOM 1022 O O . ALA A 1 128 ? 8.142 0.992 -22.806 1.00 92.31 128 ALA A O 1
ATOM 1023 N N . GLU A 1 129 ? 6.195 0.709 -23.871 1.00 93.81 129 GLU A N 1
ATOM 1024 C CA . GLU A 1 129 ? 6.094 2.104 -24.311 1.00 93.81 129 GLU A CA 1
ATOM 1025 C C . GLU A 1 129 ? 5.932 3.055 -23.119 1.00 93.81 129 GLU A C 1
ATOM 1027 O O . GLU A 1 129 ? 6.580 4.102 -23.072 1.00 93.81 129 GLU A O 1
ATOM 1032 N N . THR A 1 130 ? 5.128 2.670 -22.123 1.00 93.81 130 THR A N 1
ATOM 1033 C CA . THR A 1 130 ? 4.936 3.450 -20.892 1.00 93.81 130 THR A CA 1
ATOM 1034 C C . THR A 1 130 ? 6.255 3.653 -20.149 1.00 93.81 130 THR A C 1
ATOM 1036 O O . THR A 1 130 ? 6.616 4.787 -19.829 1.00 93.81 130 THR A O 1
ATOM 1039 N N . LEU A 1 131 ? 7.024 2.580 -19.933 1.00 91.38 131 LEU A N 1
ATOM 1040 C CA . LEU A 1 131 ? 8.326 2.676 -19.263 1.00 91.38 131 LEU A CA 1
ATOM 1041 C C . LEU A 1 131 ? 9.356 3.431 -20.109 1.00 91.38 131 LEU A C 1
ATOM 1043 O O . LEU A 1 131 ? 10.113 4.240 -19.577 1.00 91.38 131 LEU A O 1
ATOM 1047 N N . ARG A 1 132 ? 9.345 3.254 -21.435 1.00 94.19 132 ARG A N 1
ATOM 1048 C CA . ARG A 1 132 ? 10.201 4.015 -22.355 1.00 94.19 132 ARG A CA 1
ATOM 1049 C C . ARG A 1 132 ? 9.941 5.522 -22.256 1.00 94.19 132 ARG A C 1
ATOM 1051 O O . ARG A 1 132 ? 10.901 6.286 -22.211 1.00 94.19 132 ARG A O 1
ATOM 1058 N N . LYS A 1 133 ? 8.674 5.953 -22.174 1.00 94.00 133 LYS A N 1
ATOM 1059 C CA . LYS A 1 133 ? 8.300 7.370 -21.984 1.00 94.00 133 LYS A CA 1
ATOM 1060 C C . LYS A 1 133 ? 8.852 7.941 -20.678 1.00 94.00 133 LYS A C 1
ATOM 1062 O O . LYS A 1 133 ? 9.396 9.041 -20.694 1.00 94.00 133 LYS A O 1
ATOM 1067 N N . ILE A 1 134 ? 8.755 7.189 -19.580 1.00 92.25 134 ILE A N 1
ATOM 1068 C CA . ILE A 1 134 ? 9.319 7.574 -18.275 1.00 92.25 134 ILE A CA 1
ATOM 1069 C C . ILE A 1 134 ? 10.840 7.733 -18.378 1.00 92.25 134 ILE A C 1
ATOM 1071 O O . ILE A 1 134 ? 11.380 8.779 -18.037 1.00 92.25 134 ILE A O 1
ATOM 1075 N N . MET A 1 135 ? 11.540 6.739 -18.931 1.00 90.44 135 MET A N 1
ATOM 1076 C CA . MET A 1 135 ? 13.000 6.794 -19.058 1.00 90.44 135 MET A CA 1
ATOM 1077 C C . MET A 1 135 ? 13.465 7.984 -19.909 1.00 90.44 135 MET A C 1
ATOM 1079 O O . MET A 1 135 ? 14.336 8.739 -19.473 1.00 90.44 135 MET A O 1
ATOM 1083 N N . ILE A 1 136 ? 12.839 8.204 -21.074 1.00 92.56 136 ILE A N 1
ATOM 1084 C CA . ILE A 1 136 ? 13.139 9.352 -21.946 1.00 92.56 136 ILE A CA 1
ATOM 1085 C C . ILE A 1 136 ? 12.864 10.666 -21.212 1.00 92.56 136 ILE A C 1
ATOM 1087 O O . ILE A 1 136 ? 13.664 11.597 -21.297 1.00 92.56 136 ILE A O 1
ATOM 1091 N N . GLY A 1 137 ? 11.772 10.732 -20.449 1.00 91.19 137 GLY A N 1
ATOM 1092 C CA . GLY A 1 137 ? 11.418 11.886 -19.631 1.00 91.19 137 GLY A CA 1
ATOM 1093 C C . GLY A 1 137 ? 12.429 12.209 -18.524 1.00 91.19 137 GLY A C 1
ATOM 1094 O O . GLY A 1 137 ? 12.557 13.377 -18.161 1.00 91.19 137 GLY A O 1
ATOM 1095 N N . LYS A 1 138 ? 13.205 11.222 -18.054 1.00 87.56 138 LYS A N 1
ATOM 1096 C CA . LYS A 1 138 ? 14.358 11.404 -17.148 1.00 87.56 138 LYS A CA 1
ATOM 1097 C C . LYS A 1 138 ? 15.673 11.714 -17.875 1.00 87.56 138 LYS A C 1
ATOM 1099 O O . LYS A 1 138 ? 16.709 11.835 -17.227 1.00 87.56 138 LYS A O 1
ATOM 1104 N N . GLY A 1 139 ? 15.650 11.840 -19.202 1.00 87.75 139 GLY A N 1
ATOM 1105 C CA . GLY A 1 139 ? 16.836 12.067 -20.030 1.00 87.75 139 GLY A CA 1
ATOM 1106 C C . GLY A 1 139 ? 17.608 10.795 -20.395 1.00 87.75 139 GLY A C 1
ATOM 1107 O O . GLY A 1 139 ? 18.703 10.893 -20.942 1.00 87.75 139 GLY A O 1
ATOM 1108 N N . ASN A 1 140 ? 17.048 9.609 -20.130 1.00 85.38 140 ASN A N 1
ATOM 1109 C CA . ASN A 1 140 ? 17.665 8.320 -20.434 1.00 85.38 140 ASN A CA 1
ATOM 1110 C C . ASN A 1 140 ? 16.991 7.683 -21.653 1.00 85.38 140 ASN A C 1
ATOM 1112 O O . ASN A 1 140 ? 15.812 7.346 -21.616 1.00 85.38 140 ASN A O 1
ATOM 1116 N N . ILE A 1 141 ? 17.736 7.467 -22.736 1.00 87.62 141 ILE A N 1
ATOM 1117 C CA . ILE A 1 141 ? 17.214 6.782 -23.926 1.00 87.62 141 ILE A CA 1
ATOM 1118 C C . ILE A 1 141 ? 17.536 5.286 -23.790 1.00 87.62 141 ILE A C 1
ATOM 1120 O O . ILE A 1 141 ? 18.705 4.914 -23.922 1.00 87.62 141 ILE A O 1
ATOM 1124 N N . PRO A 1 142 ? 16.550 4.413 -23.499 1.00 88.31 142 PRO A N 1
ATOM 1125 C CA . PRO A 1 142 ? 16.820 2.991 -23.340 1.00 88.31 142 PRO A CA 1
ATOM 1126 C C . PRO A 1 142 ? 17.151 2.338 -24.683 1.00 88.31 142 PRO A C 1
ATOM 1128 O O . PRO A 1 142 ? 16.570 2.673 -25.716 1.00 88.31 142 PRO A O 1
ATOM 1131 N N . THR A 1 143 ? 18.041 1.347 -24.660 1.00 89.88 143 THR A N 1
ATOM 1132 C CA . THR A 1 143 ? 18.226 0.435 -25.796 1.00 89.88 143 THR A CA 1
ATOM 1133 C C . THR A 1 143 ? 16.994 -0.460 -25.967 1.00 89.88 143 THR A C 1
ATOM 1135 O O . THR A 1 143 ? 16.246 -0.692 -25.017 1.00 89.88 143 THR A O 1
ATOM 1138 N N . GLU A 1 144 ? 16.785 -1.019 -27.163 1.00 85.56 144 GLU A N 1
ATOM 1139 C CA . GLU A 1 144 ? 15.630 -1.901 -27.429 1.00 85.56 144 GLU A CA 1
ATOM 1140 C C . GLU A 1 144 ? 15.565 -3.113 -26.482 1.00 85.56 144 GLU A C 1
ATOM 1142 O O . GLU A 1 144 ? 14.485 -3.542 -26.092 1.00 85.56 144 GLU A O 1
ATOM 1147 N N . ASN A 1 145 ? 16.721 -3.622 -26.044 1.00 86.94 145 ASN A N 1
ATOM 1148 C CA . ASN A 1 145 ? 16.820 -4.786 -25.157 1.00 86.94 145 ASN A CA 1
ATOM 1149 C C . ASN A 1 145 ? 16.966 -4.425 -23.670 1.00 86.94 145 ASN A C 1
ATOM 1151 O O . ASN A 1 145 ? 17.331 -5.296 -22.868 1.00 86.94 145 ASN A O 1
ATOM 1155 N N . HIS A 1 146 ? 16.718 -3.163 -23.304 1.00 89.88 146 HIS A N 1
ATOM 1156 C CA . HIS A 1 146 ? 16.844 -2.691 -21.931 1.00 89.88 146 HIS A CA 1
ATOM 1157 C C . HIS A 1 146 ? 15.988 -3.542 -20.984 1.00 89.88 146 HIS A C 1
ATOM 1159 O O . HIS A 1 146 ? 14.823 -3.830 -21.253 1.00 89.88 146 HIS A O 1
ATOM 1165 N N . TRP A 1 147 ? 16.563 -3.959 -19.859 1.00 90.38 147 TRP A N 1
ATOM 1166 C CA . TRP A 1 147 ? 15.964 -4.953 -18.968 1.00 90.38 147 TRP A CA 1
ATOM 1167 C C . TRP A 1 147 ? 14.614 -4.503 -18.372 1.00 90.38 147 TRP A C 1
ATOM 1169 O O . TRP A 1 147 ? 13.696 -5.315 -18.302 1.00 90.38 147 TRP A O 1
ATOM 1179 N N . LEU A 1 148 ? 14.450 -3.210 -18.046 1.00 90.50 148 LEU A N 1
ATOM 1180 C CA . LEU A 1 148 ? 13.161 -2.632 -17.611 1.00 90.50 148 LEU A CA 1
ATOM 1181 C C . LEU A 1 148 ? 12.051 -2.737 -18.664 1.00 90.50 148 LEU A C 1
ATOM 1183 O O . LEU A 1 148 ? 10.880 -2.738 -18.310 1.00 90.50 148 LEU A O 1
ATOM 1187 N N . LEU A 1 149 ? 12.395 -2.834 -19.952 1.00 92.31 149 LEU A N 1
ATOM 1188 C CA . LEU A 1 149 ? 11.414 -2.974 -21.032 1.00 92.31 149 LEU A CA 1
ATOM 1189 C C . LEU A 1 149 ? 10.967 -4.427 -21.228 1.00 92.31 149 LEU A C 1
ATOM 1191 O O . LEU A 1 149 ? 10.232 -4.716 -22.166 1.00 92.31 149 LEU A O 1
ATOM 1195 N N . ARG A 1 150 ? 11.405 -5.353 -20.370 1.00 92.00 150 ARG A N 1
ATOM 1196 C CA . ARG A 1 150 ? 10.958 -6.748 -20.387 1.00 92.00 150 ARG A CA 1
ATOM 1197 C C . ARG A 1 150 ? 9.694 -6.922 -19.553 1.00 92.00 150 ARG A C 1
ATOM 1199 O O . ARG A 1 150 ? 9.273 -6.049 -18.796 1.00 92.00 150 ARG A O 1
ATOM 1206 N N . ARG A 1 151 ? 9.079 -8.091 -19.692 1.00 93.25 151 ARG A N 1
ATOM 1207 C CA . ARG A 1 151 ? 7.918 -8.485 -18.900 1.00 93.25 151 ARG A CA 1
ATOM 1208 C C . ARG A 1 151 ? 8.325 -8.857 -17.473 1.00 93.25 151 ARG A C 1
ATOM 1210 O O . ARG A 1 151 ? 9.259 -9.632 -17.284 1.00 93.25 151 ARG A O 1
ATOM 1217 N N . PHE A 1 152 ? 7.543 -8.388 -16.503 1.00 95.31 152 PHE A N 1
ATOM 1218 C CA . PHE A 1 152 ? 7.662 -8.754 -15.092 1.00 95.31 152 PHE A CA 1
ATOM 1219 C C . PHE A 1 152 ? 6.353 -9.349 -14.573 1.00 95.31 152 PHE A C 1
ATOM 1221 O O . PHE A 1 152 ? 5.268 -8.882 -14.931 1.00 95.31 152 PHE A O 1
ATOM 1228 N N . VAL A 1 153 ? 6.469 -10.349 -13.704 1.00 97.94 153 VAL A N 1
ATOM 1229 C CA . VAL A 1 153 ? 5.428 -10.722 -12.743 1.00 97.94 153 VAL A CA 1
ATOM 1230 C C . VAL A 1 153 ? 5.671 -9.889 -11.488 1.00 97.94 153 VAL A C 1
ATOM 1232 O O . VAL A 1 153 ? 6.799 -9.853 -10.998 1.00 97.94 153 VAL A O 1
ATOM 1235 N N . SER A 1 154 ? 4.644 -9.204 -10.990 1.00 98.06 154 SER A N 1
ATOM 1236 C CA . SER A 1 154 ? 4.763 -8.396 -9.775 1.00 98.06 154 SER A CA 1
ATOM 1237 C C . SER A 1 154 ? 4.082 -9.077 -8.598 1.00 98.06 154 SER A C 1
ATOM 1239 O O . SER A 1 154 ? 2.955 -9.561 -8.713 1.00 98.06 154 SER A O 1
ATOM 1241 N N . VAL A 1 155 ? 4.760 -9.134 -7.457 1.00 98.56 155 VAL A N 1
ATOM 1242 C CA . VAL A 1 155 ? 4.154 -9.562 -6.197 1.00 98.56 155 VAL A CA 1
ATOM 1243 C C . VAL A 1 155 ? 3.618 -8.327 -5.481 1.00 98.56 155 VAL A C 1
ATOM 1245 O O . VAL A 1 155 ? 4.377 -7.433 -5.109 1.00 98.56 155 VAL A O 1
ATOM 1248 N N . GLY A 1 156 ? 2.301 -8.290 -5.284 1.00 98.38 156 GLY A N 1
ATOM 1249 C CA . GLY A 1 156 ? 1.619 -7.190 -4.621 1.00 98.38 156 GLY A CA 1
ATOM 1250 C C . GLY A 1 156 ? 1.706 -7.305 -3.104 1.00 98.38 156 GLY A C 1
ATOM 1251 O O . GLY A 1 156 ? 1.294 -8.315 -2.523 1.00 98.38 156 GLY A O 1
ATOM 1252 N N . TYR A 1 157 ? 2.171 -6.233 -2.469 1.00 97.81 157 TYR A N 1
ATOM 1253 C CA . TYR A 1 157 ? 2.117 -6.046 -1.022 1.00 97.81 157 TYR A CA 1
ATOM 1254 C C . TYR A 1 157 ? 1.253 -4.842 -0.670 1.00 97.81 157 TYR A C 1
ATOM 1256 O O . TYR A 1 157 ? 1.218 -3.876 -1.424 1.00 97.81 157 TYR A O 1
ATOM 1264 N N . TYR A 1 158 ? 0.590 -4.855 0.484 1.00 95.69 158 TYR A N 1
ATOM 1265 C CA . TYR A 1 158 ? 0.037 -3.630 1.052 1.00 95.69 158 TYR A CA 1
ATOM 1266 C C . TYR A 1 158 ? 0.571 -3.364 2.453 1.00 95.69 158 TYR A C 1
ATOM 1268 O O . TYR A 1 158 ? 0.885 -4.284 3.213 1.00 95.69 158 TYR A O 1
ATOM 1276 N N . ALA A 1 159 ? 0.654 -2.079 2.778 1.00 93.00 159 ALA A N 1
ATOM 1277 C CA . ALA A 1 159 ? 0.957 -1.564 4.104 1.00 93.00 159 ALA A CA 1
ATOM 1278 C C . ALA A 1 159 ? -0.174 -0.642 4.555 1.00 93.00 159 ALA A C 1
ATOM 1280 O O . ALA A 1 159 ? -0.867 -0.050 3.728 1.00 93.00 159 ALA A O 1
ATOM 1281 N N . LEU A 1 160 ? -0.314 -0.482 5.865 1.00 90.31 160 LEU A N 1
ATOM 1282 C CA . LEU A 1 160 ? -1.211 0.495 6.461 1.00 90.31 160 LEU A CA 1
ATOM 1283 C C . LEU A 1 160 ? -0.441 1.270 7.535 1.00 90.31 160 LEU A C 1
ATOM 1285 O O . LEU A 1 160 ? 0.007 0.675 8.516 1.00 90.31 160 LEU A O 1
ATOM 1289 N N . ILE A 1 161 ? -0.236 2.571 7.318 1.00 90.06 161 ILE A N 1
ATOM 1290 C CA . ILE A 1 161 ? 0.654 3.409 8.137 1.00 90.06 161 ILE A CA 1
ATOM 1291 C C . ILE A 1 161 ? 0.035 4.750 8.523 1.00 90.06 161 ILE A C 1
ATOM 1293 O O . ILE A 1 161 ? -0.889 5.239 7.880 1.00 90.06 161 ILE A O 1
ATOM 1297 N N . ASP A 1 162 ? 0.578 5.354 9.575 1.00 88.50 162 ASP A N 1
ATOM 1298 C CA . ASP A 1 162 ? 0.301 6.740 9.943 1.00 88.50 162 ASP A CA 1
ATOM 1299 C C . ASP A 1 162 ? 1.096 7.665 9.014 1.00 88.50 162 ASP A C 1
ATOM 1301 O O . ASP A 1 162 ? 2.327 7.742 9.098 1.00 88.50 162 ASP A O 1
ATOM 1305 N N . PHE A 1 163 ? 0.398 8.326 8.089 1.00 86.12 163 PHE A N 1
ATOM 1306 C CA . PHE A 1 163 ? 1.060 9.098 7.042 1.00 86.12 163 PHE A CA 1
ATOM 1307 C C . PHE A 1 163 ? 1.708 10.396 7.536 1.00 86.12 163 PHE A C 1
ATOM 1309 O O . PHE A 1 163 ? 2.583 10.916 6.848 1.00 86.12 163 PHE A O 1
ATOM 1316 N N . GLU A 1 164 ? 1.337 10.916 8.713 1.00 86.94 164 GLU A N 1
ATOM 1317 C CA . GLU A 1 164 ? 1.964 12.119 9.291 1.00 86.94 164 GLU A CA 1
ATOM 1318 C C . GLU A 1 164 ? 3.385 11.844 9.804 1.00 86.94 164 GLU A C 1
ATOM 1320 O O . GLU A 1 164 ? 4.188 12.766 9.938 1.00 86.94 164 GLU A O 1
ATOM 1325 N N . LYS A 1 165 ? 3.724 10.574 10.053 1.00 86.12 165 LYS A N 1
ATOM 1326 C CA . LYS A 1 165 ? 5.070 10.146 10.471 1.00 86.12 165 LYS A CA 1
ATOM 1327 C C . LYS A 1 165 ? 6.020 9.904 9.301 1.00 86.12 165 LYS A C 1
ATOM 1329 O O . LYS A 1 165 ? 7.161 9.503 9.520 1.00 86.12 165 LYS A O 1
ATOM 1334 N N . VAL A 1 166 ? 5.553 10.097 8.071 1.00 88.62 166 VAL A N 1
ATOM 1335 C CA . VAL A 1 166 ? 6.295 9.759 6.860 1.00 88.62 166 VAL A CA 1
ATOM 1336 C C . VAL A 1 166 ? 6.660 11.023 6.108 1.00 88.62 166 VAL A C 1
ATOM 1338 O O . VAL A 1 166 ? 5.792 11.818 5.758 1.00 88.62 166 VAL A O 1
ATOM 1341 N N . VAL A 1 167 ? 7.943 11.150 5.778 1.00 89.88 167 VAL A N 1
ATOM 1342 C CA . VAL A 1 167 ? 8.410 12.053 4.725 1.00 89.88 167 VAL A CA 1
ATOM 1343 C C . VAL A 1 167 ? 8.647 11.200 3.479 1.00 89.88 167 VAL A C 1
ATOM 1345 O O . VAL A 1 167 ? 9.609 10.430 3.461 1.00 89.88 167 VAL A O 1
ATOM 1348 N N . PRO A 1 168 ? 7.766 11.271 2.464 1.00 91.75 168 PRO A N 1
ATOM 1349 C CA . PRO A 1 168 ? 7.903 10.470 1.259 1.00 91.75 168 PRO A CA 1
ATOM 1350 C C . PRO A 1 168 ? 9.208 10.726 0.509 1.00 91.75 168 PRO A C 1
ATOM 1352 O O . PRO A 1 168 ? 9.641 11.867 0.349 1.00 91.75 168 PRO A O 1
ATOM 1355 N N . VAL A 1 169 ? 9.792 9.655 -0.017 1.00 90.69 169 VAL A N 1
ATOM 1356 C CA . VAL A 1 169 ? 11.013 9.701 -0.825 1.00 90.69 169 VAL A CA 1
ATOM 1357 C C . VAL A 1 169 ? 10.722 9.100 -2.199 1.00 90.69 169 VAL A C 1
ATOM 1359 O O . VAL A 1 169 ? 10.148 8.012 -2.297 1.00 90.69 169 VAL A O 1
ATOM 1362 N N . SER A 1 170 ? 11.084 9.819 -3.265 1.00 87.06 170 SER A N 1
ATOM 1363 C CA . SER A 1 170 ? 10.964 9.346 -4.650 1.00 87.06 170 SER A CA 1
ATOM 1364 C C . SER A 1 170 ? 12.061 8.341 -5.013 1.00 87.06 170 SER A C 1
ATOM 1366 O O . SER A 1 170 ? 12.889 7.957 -4.183 1.00 87.06 170 SER A O 1
ATOM 1368 N N . ASP A 1 171 ? 12.034 7.842 -6.245 1.00 84.56 171 ASP A N 1
ATOM 1369 C CA . ASP A 1 171 ? 13.020 6.889 -6.747 1.00 84.56 171 ASP A CA 1
ATOM 1370 C C . ASP A 1 171 ? 13.799 7.437 -7.948 1.00 84.56 171 ASP A C 1
ATOM 1372 O O . ASP A 1 171 ? 13.788 8.633 -8.230 1.00 84.56 171 ASP A O 1
ATOM 1376 N N . PHE A 1 172 ? 14.547 6.569 -8.627 1.00 83.31 172 PHE A N 1
ATOM 1377 C CA . PHE A 1 172 ? 15.369 6.965 -9.768 1.00 83.31 172 PHE A CA 1
ATOM 1378 C C . PHE A 1 172 ? 14.558 7.179 -11.061 1.00 83.31 172 PHE A C 1
ATOM 1380 O O . PHE A 1 172 ? 15.049 7.850 -11.969 1.00 83.31 172 PHE A O 1
ATOM 1387 N N . LEU A 1 173 ? 13.340 6.634 -11.160 1.00 84.75 173 LEU A N 1
ATOM 1388 C CA . LEU A 1 173 ? 12.450 6.780 -12.313 1.00 84.75 173 LEU A CA 1
ATOM 1389 C C . LEU A 1 173 ? 11.510 7.964 -12.154 1.00 84.75 173 LEU A C 1
ATOM 1391 O O . LEU A 1 173 ? 11.270 8.653 -13.130 1.00 84.75 173 LEU A O 1
ATOM 1395 N N . PHE A 1 174 ? 11.013 8.227 -10.954 1.00 89.56 174 PHE A N 1
ATOM 1396 C CA . PHE A 1 174 ? 10.023 9.259 -10.667 1.00 89.56 174 PHE A CA 1
ATOM 1397 C C . PHE A 1 174 ? 10.681 10.485 -10.024 1.00 89.56 174 PHE A C 1
ATOM 1399 O O . PHE A 1 174 ? 11.852 10.463 -9.647 1.00 89.56 174 PHE A O 1
ATOM 1406 N N . ASP A 1 175 ? 9.972 11.608 -9.975 1.00 90.38 175 ASP A N 1
ATOM 1407 C CA . ASP A 1 175 ? 10.515 12.866 -9.447 1.00 90.38 175 ASP A CA 1
ATOM 1408 C C . ASP A 1 175 ? 10.008 13.131 -8.035 1.00 90.38 175 ASP A C 1
ATOM 1410 O O . ASP A 1 175 ? 10.791 13.485 -7.150 1.00 90.38 175 ASP A O 1
ATOM 1414 N N . ASN A 1 176 ? 8.716 12.881 -7.815 1.00 93.56 176 ASN A N 1
ATOM 1415 C CA . ASN A 1 176 ? 8.041 13.134 -6.551 1.00 93.56 176 ASN A CA 1
ATOM 1416 C C . ASN A 1 176 ? 7.412 11.853 -5.997 1.00 93.56 176 ASN A C 1
ATOM 1418 O O . ASN A 1 176 ? 7.181 10.879 -6.714 1.00 93.56 176 ASN A O 1
ATOM 1422 N N . CYS A 1 177 ? 7.140 11.874 -4.699 1.00 95.44 177 CYS A N 1
ATOM 1423 C CA . CYS A 1 177 ? 6.423 10.837 -3.974 1.00 95.44 177 CYS A CA 1
ATOM 1424 C C . CYS A 1 177 ? 5.502 11.560 -2.996 1.00 95.44 177 CYS A C 1
ATOM 1426 O O . CYS A 1 177 ? 5.990 12.387 -2.232 1.00 95.44 177 CYS A O 1
ATOM 1428 N N . ASN A 1 178 ? 4.194 11.330 -3.052 1.00 96.31 178 ASN A N 1
ATOM 1429 C CA . ASN A 1 178 ? 3.224 12.077 -2.249 1.00 96.31 178 ASN A CA 1
ATOM 1430 C C . ASN A 1 178 ? 2.012 11.217 -1.887 1.00 96.31 178 ASN A C 1
ATOM 1432 O O . ASN A 1 178 ? 1.796 10.137 -2.436 1.00 96.31 178 ASN A O 1
ATOM 1436 N N . TRP A 1 179 ? 1.218 11.725 -0.947 1.00 96.44 179 TRP A N 1
ATOM 1437 C CA . TRP A 1 179 ? -0.048 11.132 -0.531 1.00 96.44 179 TRP A CA 1
ATOM 1438 C C . TRP A 1 179 ? -1.210 11.681 -1.361 1.00 96.44 179 TRP A C 1
ATOM 1440 O O . TRP A 1 179 ? -1.397 12.895 -1.424 1.00 96.44 179 TRP A O 1
ATOM 1450 N N . TYR A 1 180 ? -2.018 10.788 -1.929 1.00 96.19 180 TYR A N 1
ATOM 1451 C CA . TYR A 1 180 ? -3.181 11.110 -2.760 1.00 96.19 180 TYR A CA 1
ATOM 1452 C C . TYR A 1 180 ? -4.453 10.490 -2.179 1.00 96.19 180 TYR A C 1
ATOM 1454 O O . TYR A 1 180 ? -4.405 9.446 -1.525 1.00 96.19 180 TYR A O 1
ATOM 1462 N N . ASP A 1 181 ? -5.596 11.133 -2.413 1.00 94.12 181 ASP A N 1
ATOM 1463 C CA . AS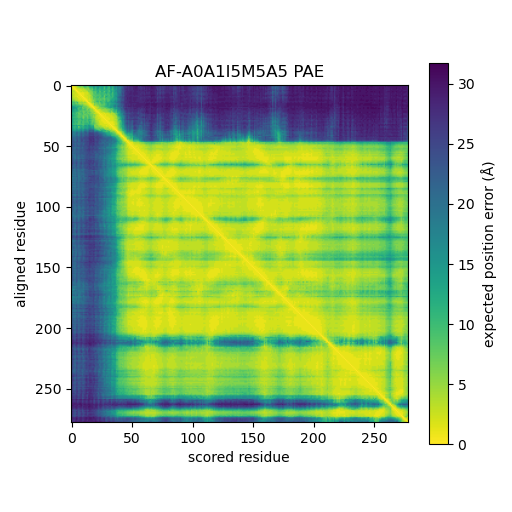P A 1 181 ? -6.895 10.632 -1.966 1.00 94.12 181 ASP A CA 1
ATOM 1464 C C . ASP A 1 181 ? -7.344 9.439 -2.820 1.00 94.12 181 ASP A C 1
ATOM 1466 O O . ASP A 1 181 ? -7.328 9.497 -4.049 1.00 94.12 181 ASP A O 1
ATOM 1470 N N . LEU A 1 182 ? -7.794 8.364 -2.165 1.00 91.62 182 LEU A N 1
ATOM 1471 C CA . LEU A 1 182 ? -8.241 7.137 -2.841 1.00 91.62 182 LEU A CA 1
ATOM 1472 C C . LEU A 1 182 ? -9.472 7.332 -3.732 1.00 91.62 182 LEU A C 1
ATOM 1474 O O . LEU A 1 182 ? -9.661 6.593 -4.693 1.00 91.62 182 LEU A O 1
ATOM 1478 N N . GLU A 1 183 ? -10.314 8.313 -3.416 1.00 88.94 183 GLU A N 1
ATOM 1479 C CA . GLU A 1 183 ? -11.532 8.594 -4.181 1.00 88.94 183 GLU A CA 1
ATOM 1480 C C . GLU A 1 183 ? -11.242 9.310 -5.506 1.00 88.94 183 GLU A C 1
ATOM 1482 O O . GLU A 1 183 ? -12.053 9.250 -6.428 1.00 88.94 183 GLU A O 1
ATOM 1487 N N . ASN A 1 184 ? -10.086 9.969 -5.620 1.00 91.69 184 ASN A N 1
ATOM 1488 C CA . ASN A 1 184 ? -9.719 10.776 -6.780 1.00 91.69 184 ASN A CA 1
ATOM 1489 C C . ASN A 1 184 ? -8.277 10.496 -7.215 1.00 91.69 184 ASN A C 1
ATOM 1491 O O . ASN A 1 184 ? -7.420 11.383 -7.241 1.00 91.69 184 ASN A O 1
ATOM 1495 N N . LEU A 1 185 ? -8.006 9.227 -7.518 1.00 95.00 185 LEU A N 1
ATOM 1496 C CA . LEU A 1 185 ? -6.687 8.796 -7.959 1.00 95.00 185 LEU A CA 1
ATOM 1497 C C . LEU A 1 185 ? -6.411 9.196 -9.410 1.00 95.00 185 LEU A C 1
ATOM 1499 O O . LEU A 1 185 ? -7.280 8.977 -10.262 1.00 95.00 185 LEU A O 1
ATOM 1503 N N . PRO A 1 186 ? -5.190 9.679 -9.706 1.00 95.69 186 PRO A N 1
ATOM 1504 C CA . PRO A 1 186 ? -4.761 9.925 -11.075 1.00 95.69 186 PRO A CA 1
ATOM 1505 C C . PRO A 1 186 ? -4.647 8.618 -11.873 1.00 95.69 186 PRO A C 1
ATOM 1507 O O . PRO A 1 186 ? -4.729 7.513 -11.322 1.00 95.69 186 PRO A O 1
ATOM 1510 N N . ASP A 1 187 ? -4.416 8.749 -13.178 1.00 93.88 187 ASP A N 1
ATOM 1511 C CA . ASP A 1 187 ? -4.127 7.608 -14.042 1.00 93.88 187 ASP A CA 1
ATOM 1512 C C . ASP A 1 187 ? -2.796 6.964 -13.633 1.00 93.88 187 ASP A C 1
ATOM 1514 O O . ASP A 1 187 ? -1.736 7.600 -13.634 1.00 93.88 187 ASP A O 1
ATOM 1518 N N . LEU A 1 188 ? -2.863 5.684 -13.266 1.00 97.12 188 LEU A N 1
ATOM 1519 C CA . LEU A 1 188 ? -1.702 4.907 -12.847 1.00 97.12 188 LEU A CA 1
ATOM 1520 C C . LEU A 1 188 ? -1.144 4.106 -14.026 1.00 97.12 188 LEU A C 1
ATOM 1522 O O . LEU A 1 188 ? -1.888 3.655 -14.896 1.00 97.12 188 LEU A O 1
ATOM 1526 N N . ILE A 1 189 ? 0.173 3.906 -14.051 1.00 96.06 189 ILE A N 1
ATOM 1527 C CA . ILE A 1 189 ? 0.819 3.097 -15.086 1.00 96.06 189 ILE A CA 1
ATOM 1528 C C . ILE A 1 189 ? 0.403 1.624 -15.009 1.00 96.06 189 ILE A C 1
ATOM 1530 O O . ILE A 1 189 ? 0.130 1.092 -13.935 1.00 96.06 189 ILE A O 1
ATOM 1534 N N . LEU A 1 190 ? 0.473 0.945 -16.155 1.00 95.75 190 LEU A N 1
ATOM 1535 C CA . LEU A 1 190 ? 0.262 -0.501 -16.266 1.00 95.75 190 LEU A CA 1
ATOM 1536 C C . LEU A 1 190 ? -1.080 -0.927 -15.635 1.00 95.75 190 LEU A C 1
ATOM 1538 O O . LEU A 1 190 ? -2.109 -0.319 -15.909 1.00 95.75 190 LEU A O 1
ATOM 1542 N N . ASP A 1 191 ? -1.057 -1.971 -14.811 1.00 97.19 191 ASP A N 1
ATOM 1543 C CA . ASP A 1 191 ? -2.176 -2.520 -14.047 1.00 97.19 191 ASP A CA 1
ATOM 1544 C C . ASP A 1 191 ? -2.239 -1.974 -12.608 1.00 97.19 191 ASP A C 1
ATOM 1546 O O . ASP A 1 191 ? -2.953 -2.512 -11.766 1.00 97.19 191 ASP A O 1
ATOM 1550 N N . HIS A 1 192 ? -1.512 -0.898 -12.278 1.00 97.88 192 HIS A N 1
ATOM 1551 C CA . HIS A 1 192 ? -1.418 -0.412 -10.894 1.00 97.88 192 HIS A CA 1
ATOM 1552 C C . HIS A 1 192 ? -2.769 0.012 -10.305 1.00 97.88 192 HIS A C 1
ATOM 1554 O O . HIS A 1 192 ? -2.951 -0.074 -9.093 1.00 97.88 192 HIS A O 1
ATOM 1560 N N . ARG A 1 193 ? -3.736 0.434 -11.132 1.00 97.50 193 ARG A N 1
ATOM 1561 C CA . ARG A 1 193 ? -5.105 0.696 -10.659 1.00 97.50 193 ARG A CA 1
ATOM 1562 C C . ARG A 1 193 ? -5.773 -0.579 -10.146 1.00 97.50 193 ARG A C 1
ATOM 1564 O O . ARG A 1 193 ? -6.271 -0.577 -9.024 1.00 97.50 193 ARG A O 1
ATOM 1571 N N . ASP A 1 194 ? -5.664 -1.671 -10.897 1.00 97.88 194 ASP A N 1
ATOM 1572 C CA . ASP A 1 194 ? -6.178 -2.983 -10.493 1.00 97.88 194 ASP A CA 1
ATOM 1573 C C . ASP A 1 194 ? -5.489 -3.476 -9.210 1.00 97.88 194 ASP A C 1
ATOM 1575 O O . ASP A 1 194 ? -6.121 -4.073 -8.336 1.00 97.88 194 ASP A O 1
ATOM 1579 N N . MET A 1 195 ? -4.192 -3.181 -9.053 1.00 98.44 195 MET A N 1
ATOM 1580 C CA . MET A 1 195 ? -3.445 -3.497 -7.832 1.00 98.44 195 MET A CA 1
ATOM 1581 C C . MET A 1 195 ? -3.982 -2.750 -6.607 1.00 98.44 195 MET A C 1
ATOM 1583 O O . MET A 1 195 ? -4.133 -3.361 -5.548 1.00 98.44 195 MET A O 1
ATOM 1587 N N . VAL A 1 196 ? -4.292 -1.454 -6.742 1.00 98.38 196 VAL A N 1
ATOM 1588 C CA . VAL A 1 196 ? -4.894 -0.649 -5.666 1.00 98.38 196 VAL A CA 1
ATOM 1589 C C . VAL A 1 196 ? -6.264 -1.190 -5.286 1.00 98.38 196 VAL A C 1
ATOM 1591 O O . VAL A 1 196 ? -6.521 -1.417 -4.102 1.00 98.38 196 VAL A O 1
ATOM 1594 N N . ASP A 1 197 ? -7.116 -1.445 -6.277 1.00 97.62 197 ASP A N 1
ATOM 1595 C CA . ASP A 1 197 ? -8.473 -1.937 -6.050 1.00 97.62 197 ASP A CA 1
ATOM 1596 C C . ASP A 1 197 ? -8.440 -3.299 -5.343 1.00 97.62 197 ASP A C 1
ATOM 1598 O O . ASP A 1 197 ? -9.128 -3.509 -4.336 1.00 97.62 197 ASP A O 1
ATOM 1602 N N . LYS A 1 198 ? -7.552 -4.201 -5.786 1.00 98.44 198 LYS A N 1
ATOM 1603 C CA . LYS A 1 198 ? -7.390 -5.519 -5.168 1.00 98.44 198 LYS A CA 1
ATOM 1604 C C . LYS A 1 198 ? -6.803 -5.452 -3.757 1.00 98.44 198 LYS A C 1
ATOM 1606 O O . LYS A 1 198 ? -7.209 -6.221 -2.878 1.00 98.44 198 LYS A O 1
ATOM 1611 N N . ALA A 1 199 ? -5.862 -4.544 -3.513 1.00 97.19 199 ALA A N 1
ATOM 1612 C CA . ALA A 1 199 ? -5.309 -4.320 -2.183 1.00 97.19 199 ALA A CA 1
ATOM 1613 C C . ALA A 1 199 ? -6.365 -3.766 -1.222 1.00 97.19 199 ALA A C 1
ATOM 1615 O O . ALA A 1 199 ? -6.441 -4.223 -0.083 1.00 97.19 199 ALA A O 1
ATOM 1616 N N . LEU A 1 200 ? -7.210 -2.833 -1.672 1.00 95.62 200 LEU A N 1
ATOM 1617 C CA . LEU A 1 200 ? -8.278 -2.256 -0.857 1.00 95.62 200 LEU A CA 1
ATOM 1618 C C . LEU A 1 200 ? -9.359 -3.294 -0.528 1.00 95.62 200 LEU A C 1
ATOM 1620 O O . LEU A 1 200 ? -9.799 -3.376 0.619 1.00 95.62 200 LEU A O 1
ATOM 1624 N N . GLU A 1 201 ? -9.745 -4.124 -1.501 1.00 95.94 201 GLU A N 1
ATOM 1625 C CA . GLU A 1 201 ? -10.621 -5.284 -1.282 1.00 95.94 201 GLU A CA 1
ATOM 1626 C C . GLU A 1 201 ? -10.036 -6.209 -0.202 1.00 95.94 201 GLU A C 1
ATOM 1628 O O . GLU A 1 201 ? -10.716 -6.559 0.765 1.00 95.94 201 GLU A O 1
ATOM 1633 N N . THR A 1 202 ? -8.751 -6.551 -0.328 1.00 94.81 202 THR A N 1
ATOM 1634 C CA . THR A 1 202 ? -8.072 -7.464 0.601 1.00 94.81 202 THR A CA 1
ATOM 1635 C C . THR A 1 202 ? -7.922 -6.857 1.996 1.00 94.81 202 THR A C 1
ATOM 1637 O O . THR A 1 202 ? -8.168 -7.536 2.993 1.00 94.81 202 THR A O 1
ATOM 1640 N N . LEU A 1 203 ? -7.574 -5.569 2.090 1.00 92.00 203 LEU A N 1
ATOM 1641 C CA . LEU A 1 203 ? -7.499 -4.836 3.352 1.00 92.00 203 LEU A CA 1
ATOM 1642 C C . LEU A 1 203 ? -8.848 -4.879 4.078 1.00 92.00 203 LEU A C 1
ATOM 1644 O O . LEU A 1 203 ? -8.898 -5.205 5.264 1.00 92.00 203 LEU A O 1
ATOM 1648 N N . ARG A 1 204 ? -9.943 -4.599 3.362 1.00 91.81 204 ARG A N 1
ATOM 1649 C CA . ARG A 1 204 ? -11.300 -4.612 3.923 1.00 91.81 204 ARG A CA 1
ATOM 1650 C C . ARG A 1 204 ? -11.720 -6.005 4.383 1.00 91.81 204 ARG A C 1
ATOM 1652 O O . ARG A 1 204 ? -12.290 -6.132 5.463 1.00 91.81 204 ARG A O 1
ATOM 1659 N N . ALA A 1 205 ? -11.393 -7.042 3.615 1.00 90.75 205 ALA A N 1
ATOM 1660 C CA . ALA A 1 205 ? -11.668 -8.428 3.989 1.00 90.75 205 ALA A CA 1
ATOM 1661 C C . ALA A 1 205 ? -10.882 -8.876 5.238 1.00 90.75 205 ALA A C 1
ATOM 1663 O O . ALA A 1 205 ? -11.374 -9.692 6.019 1.00 90.75 205 ALA A O 1
ATOM 1664 N N . ASN A 1 206 ? -9.682 -8.326 5.453 1.00 88.06 206 ASN A N 1
ATOM 1665 C CA . ASN A 1 206 ? -8.796 -8.716 6.551 1.00 88.06 206 ASN A CA 1
ATOM 1666 C C . ASN A 1 206 ? -8.945 -7.869 7.833 1.00 88.06 206 ASN A C 1
ATOM 1668 O O . ASN A 1 206 ? -8.293 -8.176 8.833 1.00 88.06 206 ASN A O 1
ATOM 1672 N N . LEU A 1 207 ? -9.780 -6.821 7.829 1.00 83.75 207 LEU A N 1
ATOM 1673 C CA . LEU A 1 207 ? -9.945 -5.883 8.953 1.00 83.75 207 LEU A CA 1
ATOM 1674 C C . LEU A 1 207 ? -10.236 -6.575 10.291 1.00 83.75 207 LEU A C 1
ATOM 1676 O O . LEU A 1 207 ? -9.617 -6.239 11.298 1.00 83.75 207 LEU A O 1
ATOM 1680 N N . ASP A 1 208 ? -11.153 -7.545 10.290 1.00 78.50 208 ASP A N 1
ATOM 1681 C CA . ASP A 1 208 ? -11.559 -8.266 11.501 1.00 78.50 208 ASP A CA 1
ATOM 1682 C C . ASP A 1 208 ? -10.603 -9.417 11.855 1.00 78.50 208 ASP A C 1
ATOM 1684 O O . ASP A 1 208 ? -10.440 -9.743 13.025 1.00 78.50 208 ASP A O 1
ATOM 1688 N N . SER A 1 209 ? -10.008 -10.069 10.849 1.00 74.19 209 SER A N 1
ATOM 1689 C CA . SER A 1 209 ? -9.314 -11.357 11.008 1.00 74.19 209 SER A CA 1
ATOM 1690 C C . SER A 1 209 ? -7.826 -11.226 11.311 1.00 74.19 209 SER A C 1
ATOM 1692 O O . SER A 1 209 ? -7.281 -12.037 12.052 1.00 74.19 209 SER A O 1
ATOM 1694 N N . LYS A 1 210 ? -7.167 -10.222 10.729 1.00 72.31 210 LYS A N 1
ATOM 1695 C CA . LYS A 1 210 ? -5.736 -9.938 10.930 1.00 72.31 210 LYS A CA 1
ATOM 1696 C C . LYS A 1 210 ? -5.502 -8.692 11.764 1.00 72.31 210 LYS A C 1
ATOM 1698 O O . LYS A 1 210 ? -4.365 -8.357 12.074 1.00 72.31 210 LYS A O 1
ATOM 1703 N N . LEU A 1 211 ? -6.591 -7.988 12.070 1.00 67.56 211 LEU A N 1
ATOM 1704 C CA . LEU A 1 211 ? -6.606 -6.847 12.956 1.00 67.56 211 LEU A CA 1
ATOM 1705 C C . LEU A 1 211 ? -5.578 -5.751 12.588 1.00 67.56 211 LEU A C 1
ATOM 1707 O O . LEU A 1 211 ? -4.943 -5.104 13.416 1.00 67.56 211 LEU A O 1
ATOM 1711 N N . ILE A 1 212 ? -5.437 -5.514 11.287 1.00 64.81 212 ILE A N 1
ATOM 1712 C CA . ILE A 1 212 ? -4.357 -4.729 10.664 1.00 64.81 212 ILE A CA 1
ATOM 1713 C C . ILE A 1 212 ? -4.331 -3.257 11.118 1.00 64.81 212 ILE A C 1
ATOM 1715 O O . ILE A 1 212 ? -3.307 -2.582 11.022 1.00 64.81 212 ILE A O 1
ATOM 1719 N N . GLY A 1 213 ? -5.442 -2.749 11.657 1.00 57.88 213 GLY A N 1
ATOM 1720 C CA . GLY A 1 213 ? -5.577 -1.370 12.133 1.00 57.88 213 GLY A CA 1
ATOM 1721 C C . GLY A 1 213 ? -4.808 -1.036 13.420 1.00 57.88 213 GLY A C 1
ATOM 1722 O O . GLY A 1 213 ? -4.763 0.128 13.811 1.00 57.88 213 GLY A O 1
ATOM 1723 N N . PHE A 1 214 ? -4.203 -2.016 14.094 1.00 68.06 214 PHE A N 1
ATOM 1724 C CA . PHE A 1 214 ? -3.605 -1.821 15.422 1.00 68.06 214 PHE A CA 1
ATOM 1725 C C . PHE A 1 214 ? -2.410 -0.886 15.449 1.00 68.06 214 PHE A C 1
ATOM 1727 O O . PHE A 1 214 ? -2.269 -0.108 16.387 1.00 68.06 214 PHE A O 1
ATOM 1734 N N . ASN A 1 215 ? -1.593 -0.906 14.399 1.00 68.00 215 ASN A N 1
ATOM 1735 C CA . ASN A 1 215 ? -0.412 -0.050 14.319 1.00 68.00 215 ASN A CA 1
ATOM 1736 C C . ASN A 1 215 ? -0.754 1.422 14.032 1.00 68.00 215 ASN A C 1
ATOM 1738 O O . ASN A 1 215 ? 0.130 2.274 14.096 1.00 68.00 215 ASN A O 1
ATOM 1742 N N . LEU A 1 216 ? -2.017 1.723 13.710 1.00 76.19 216 LEU A N 1
ATOM 1743 C CA . LEU A 1 216 ? -2.480 3.082 13.433 1.00 76.19 216 LEU A CA 1
ATOM 1744 C C . LEU A 1 216 ? -3.045 3.796 14.655 1.00 76.19 216 LEU A C 1
ATOM 1746 O O . LEU A 1 216 ? -3.046 5.025 14.701 1.00 76.19 216 LEU A O 1
ATOM 1750 N N . LEU A 1 217 ? -3.569 3.045 15.624 1.00 82.62 217 LEU A N 1
ATOM 1751 C CA . LEU A 1 217 ? -4.106 3.637 16.838 1.00 82.62 217 LEU A CA 1
ATOM 1752 C C . LEU A 1 217 ? -2.976 3.893 17.843 1.00 82.62 217 LEU A C 1
ATOM 1754 O O . LEU A 1 217 ? -2.013 3.127 17.910 1.00 82.62 217 LEU A O 1
ATOM 1758 N N . PRO A 1 218 ? -3.076 4.960 18.654 1.00 83.31 218 PRO A N 1
ATOM 1759 C CA . PRO A 1 218 ? -2.201 5.128 19.808 1.00 83.31 218 PRO A CA 1
ATOM 1760 C C . PRO A 1 218 ? -2.325 3.932 20.763 1.00 83.31 218 PRO A C 1
ATOM 1762 O O . PRO A 1 218 ? -3.320 3.212 20.739 1.00 83.31 218 PRO A O 1
ATOM 1765 N N . GLU A 1 219 ? -1.348 3.755 21.662 1.00 86.38 219 GLU A N 1
ATOM 1766 C CA . GLU A 1 219 ? -1.336 2.638 22.626 1.00 86.38 219 GLU A CA 1
ATOM 1767 C C . GLU A 1 219 ? -2.649 2.511 23.419 1.00 86.38 219 GLU A C 1
ATOM 1769 O O . GLU A 1 219 ? -3.060 1.406 23.773 1.00 86.38 219 GLU A O 1
ATOM 1774 N N . THR A 1 220 ? -3.316 3.639 23.670 1.00 90.56 220 THR A N 1
ATOM 1775 C CA . THR A 1 220 ? -4.668 3.672 24.226 1.00 90.56 220 THR A CA 1
ATOM 1776 C C . THR A 1 220 ? -5.572 4.547 23.371 1.00 90.56 220 THR A C 1
ATOM 1778 O O . THR A 1 220 ? -5.191 5.647 22.972 1.00 90.56 220 THR A O 1
ATOM 1781 N N . PHE A 1 221 ? -6.785 4.076 23.105 1.00 91.31 221 PHE A N 1
ATOM 1782 C CA . PHE A 1 221 ? -7.744 4.731 22.213 1.00 91.31 221 PHE A CA 1
ATOM 1783 C C . PHE A 1 221 ? -9.172 4.579 22.742 1.00 91.31 221 PHE A C 1
ATOM 1785 O O . PHE A 1 221 ? -9.453 3.765 23.620 1.00 91.31 221 PHE A O 1
ATOM 1792 N N . THR A 1 222 ? -10.107 5.371 22.226 1.00 93.19 222 THR A N 1
ATOM 1793 C CA . THR A 1 222 ? -11.533 5.236 22.542 1.00 93.19 222 THR A CA 1
ATOM 1794 C C . THR A 1 222 ? -12.240 4.334 21.528 1.00 93.19 222 THR A C 1
ATOM 1796 O O . THR A 1 222 ? -11.805 4.180 20.389 1.00 93.19 222 THR A O 1
ATOM 1799 N N . MET A 1 223 ? -13.401 3.782 21.900 1.00 93.25 223 MET A N 1
ATOM 1800 C CA . MET A 1 223 ? -14.244 3.023 20.959 1.00 93.25 223 MET A CA 1
ATOM 1801 C C . MET A 1 223 ? -14.669 3.867 19.741 1.00 93.25 223 MET A C 1
ATOM 1803 O O . MET A 1 223 ? -14.892 3.321 18.665 1.00 93.25 223 MET A O 1
ATOM 1807 N N . ALA A 1 224 ? -14.771 5.191 19.903 1.00 92.56 224 ALA A N 1
ATOM 1808 C CA . ALA A 1 224 ? -15.060 6.100 18.799 1.00 92.56 224 ALA A CA 1
ATOM 1809 C C . ALA A 1 224 ? -13.876 6.209 17.828 1.00 92.56 224 ALA A C 1
ATOM 1811 O O . ALA A 1 224 ? -14.102 6.184 16.624 1.00 92.56 224 ALA A O 1
ATOM 1812 N N . ASP A 1 225 ? -12.639 6.254 18.335 1.00 90.88 225 ASP A N 1
ATOM 1813 C CA . ASP A 1 225 ? -11.429 6.278 17.498 1.00 90.88 225 ASP A CA 1
ATOM 1814 C C . ASP A 1 225 ? -11.332 4.994 16.659 1.00 90.88 225 ASP A C 1
ATOM 1816 O O . ASP A 1 225 ? -11.155 5.050 15.443 1.00 90.88 225 ASP A O 1
ATOM 1820 N N . LEU A 1 226 ? -11.553 3.833 17.289 1.00 91.00 226 LEU A N 1
ATOM 1821 C CA . LEU A 1 226 ? -11.560 2.540 16.602 1.00 91.00 226 LEU A CA 1
ATOM 1822 C C . LEU A 1 226 ? -12.703 2.429 15.578 1.00 91.00 226 LEU A C 1
ATOM 1824 O O . LEU A 1 226 ? -12.486 1.940 14.472 1.00 91.00 226 LEU A O 1
ATOM 1828 N N . GLN A 1 227 ? -13.907 2.909 15.910 1.00 92.56 227 GLN A N 1
ATOM 1829 C CA . GLN A 1 227 ? -15.017 2.966 14.953 1.00 92.56 227 GLN A CA 1
ATOM 1830 C C . GLN A 1 227 ? -14.655 3.827 13.746 1.00 92.56 227 GLN A C 1
ATOM 1832 O O . GLN A 1 227 ? -14.896 3.427 12.613 1.00 92.56 227 GLN A O 1
ATOM 1837 N N . SER A 1 228 ? -14.064 4.991 13.992 1.00 91.50 228 SER A N 1
ATOM 1838 C CA . SER A 1 228 ? -13.702 5.938 12.948 1.00 91.50 228 SER A CA 1
ATOM 1839 C C . SER A 1 228 ? -12.662 5.367 11.988 1.00 91.50 228 SER A C 1
ATOM 1841 O O . SER A 1 228 ? -12.788 5.514 10.772 1.00 91.50 228 SER A O 1
ATOM 1843 N N . LEU A 1 229 ? -11.681 4.634 12.521 1.00 89.69 229 LEU A N 1
ATOM 1844 C CA . LEU A 1 229 ? -10.721 3.881 11.721 1.00 89.69 229 LEU A CA 1
ATOM 1845 C C . LEU A 1 229 ? -11.421 2.872 10.796 1.00 89.69 229 LEU A C 1
ATOM 1847 O O . LEU A 1 229 ? -11.174 2.867 9.591 1.00 89.69 229 LEU A O 1
ATOM 1851 N N . TYR A 1 230 ? -12.329 2.059 11.342 1.00 91.44 230 TYR A N 1
ATOM 1852 C CA . TYR A 1 230 ? -13.083 1.074 10.561 1.00 91.44 230 TYR A CA 1
ATOM 1853 C C . TYR A 1 230 ? -13.944 1.731 9.481 1.00 91.44 230 TYR A C 1
ATOM 1855 O O . TYR A 1 230 ? -13.889 1.319 8.327 1.00 91.44 230 TYR A O 1
ATOM 1863 N N . GLU A 1 231 ? -14.709 2.766 9.833 1.00 93.00 231 GLU A N 1
ATOM 1864 C CA . GLU A 1 231 ? -15.549 3.506 8.883 1.00 93.00 231 GLU A CA 1
ATOM 1865 C C . GLU A 1 231 ? -14.729 4.084 7.730 1.00 93.00 231 GLU A C 1
ATOM 1867 O O . GLU A 1 231 ? -15.141 4.004 6.577 1.00 93.00 231 GLU A O 1
ATOM 1872 N N . THR A 1 232 ? -13.549 4.627 8.033 1.00 91.88 232 THR A N 1
ATOM 1873 C CA . THR A 1 232 ? -12.672 5.224 7.021 1.00 91.88 232 THR A CA 1
ATOM 1874 C C . THR A 1 232 ? -12.123 4.165 6.065 1.00 91.88 232 THR A C 1
ATOM 1876 O O . THR A 1 232 ? -12.113 4.380 4.857 1.00 91.88 232 THR A O 1
ATOM 1879 N N . ILE A 1 233 ? -11.701 3.001 6.573 1.00 90.50 233 ILE A N 1
ATOM 1880 C CA . ILE A 1 233 ? -11.181 1.923 5.717 1.00 90.50 233 ILE A CA 1
ATOM 1881 C C . ILE A 1 233 ? -12.302 1.287 4.885 1.00 90.50 233 ILE A C 1
ATOM 1883 O O . ILE A 1 233 ? -12.126 1.009 3.694 1.00 90.50 233 ILE A O 1
ATOM 1887 N N . LEU A 1 234 ? -13.473 1.072 5.485 1.00 91.44 234 LEU A N 1
ATOM 1888 C CA . LEU A 1 234 ? -14.627 0.500 4.793 1.00 91.44 234 LEU A CA 1
ATOM 1889 C C . LEU A 1 234 ? -15.253 1.478 3.789 1.00 91.44 234 LEU A C 1
ATOM 1891 O O . LEU A 1 234 ? -15.799 1.037 2.784 1.00 91.44 234 LEU A O 1
ATOM 1895 N N . GLY A 1 235 ? -15.128 2.787 4.018 1.00 91.12 235 GLY A N 1
ATOM 1896 C CA . GLY A 1 235 ? -15.779 3.818 3.209 1.00 91.12 235 GLY A CA 1
ATOM 1897 C C . GLY A 1 235 ? -17.281 3.949 3.490 1.00 91.12 235 GLY A C 1
ATOM 1898 O O . GLY A 1 235 ? -18.023 4.447 2.649 1.00 91.12 235 GLY A O 1
ATOM 1899 N N . GLU A 1 236 ? -17.754 3.499 4.655 1.00 92.62 236 GLU A N 1
ATOM 1900 C CA . GLU A 1 236 ? -19.168 3.555 5.040 1.00 92.62 236 GLU A CA 1
ATOM 1901 C C . GLU A 1 236 ? -19.353 3.861 6.530 1.00 92.62 236 GLU A C 1
ATOM 1903 O O . GLU A 1 236 ? -18.456 3.661 7.350 1.00 92.62 236 GLU A O 1
ATOM 1908 N N . LYS A 1 237 ? -20.543 4.348 6.900 1.00 94.44 237 LYS A N 1
ATOM 1909 C CA . LYS A 1 237 ? -20.887 4.636 8.298 1.00 94.44 237 LYS A CA 1
ATOM 1910 C C . LYS A 1 237 ? -21.388 3.399 9.025 1.00 94.44 237 LYS A C 1
ATOM 1912 O O . LYS A 1 237 ? -22.297 2.713 8.567 1.00 94.44 237 LYS A O 1
ATOM 1917 N N . LEU A 1 238 ? -20.861 3.178 10.227 1.00 94.38 238 LEU A N 1
ATOM 1918 C CA . LEU A 1 238 ? -21.214 2.053 11.075 1.00 94.38 238 LEU A CA 1
ATOM 1919 C C . LEU A 1 238 ? -22.155 2.496 12.194 1.00 94.38 238 LEU A C 1
ATOM 1921 O O . LEU A 1 238 ? -22.031 3.555 12.812 1.00 94.38 238 LEU A O 1
ATOM 1925 N N . ARG A 1 239 ? -23.121 1.640 12.525 1.00 96.31 239 ARG A N 1
ATOM 1926 C CA . ARG A 1 239 ? -24.001 1.898 13.666 1.00 96.31 239 ARG A CA 1
ATOM 1927 C C . ARG A 1 239 ? -23.235 1.670 14.968 1.00 96.31 239 ARG A C 1
ATOM 1929 O O . ARG A 1 239 ? -22.937 0.525 15.307 1.00 96.31 239 ARG A O 1
ATOM 1936 N N . ARG A 1 240 ? -23.044 2.739 15.753 1.00 94.19 240 ARG A N 1
ATOM 1937 C CA . ARG A 1 240 ? -22.285 2.741 17.022 1.00 94.19 240 ARG A CA 1
ATOM 1938 C C . ARG A 1 240 ? -22.559 1.532 17.923 1.00 94.19 240 ARG A C 1
ATOM 1940 O O . ARG A 1 240 ? -21.632 0.875 18.378 1.00 94.19 240 ARG A O 1
ATOM 1947 N N . THR A 1 241 ? -23.830 1.223 18.191 1.00 94.31 241 THR A N 1
ATOM 1948 C CA . THR A 1 241 ? -24.201 0.124 19.103 1.00 94.31 241 THR A CA 1
ATOM 1949 C C . THR A 1 241 ? -23.888 -1.259 18.536 1.00 94.31 241 THR A C 1
ATOM 1951 O O . THR A 1 241 ? -23.447 -2.131 19.282 1.00 94.31 241 THR A O 1
ATOM 1954 N N . SER A 1 242 ? -24.096 -1.468 17.233 1.00 94.94 242 SER A N 1
ATOM 1955 C CA . SER A 1 242 ? -23.752 -2.726 16.564 1.00 94.94 242 SER A CA 1
ATOM 1956 C C . SER A 1 242 ? -22.237 -2.920 16.526 1.00 94.94 242 SER A C 1
ATOM 1958 O O . SER A 1 242 ? -21.764 -4.000 16.868 1.00 94.94 242 SER A O 1
ATOM 1960 N N . PHE A 1 243 ? -21.495 -1.866 16.174 1.00 94.25 243 PHE A N 1
ATOM 1961 C CA . PHE A 1 243 ? -20.036 -1.877 16.124 1.00 94.25 243 PHE A CA 1
ATOM 1962 C C . PHE A 1 243 ? -19.426 -2.195 17.489 1.00 94.25 243 PHE A C 1
ATOM 1964 O O . PHE A 1 243 ? -18.687 -3.163 17.625 1.00 94.25 243 PHE A O 1
ATOM 1971 N N . GLN A 1 244 ? -19.816 -1.445 18.523 1.00 94.31 244 GLN A N 1
ATOM 1972 C CA . GLN A 1 244 ? -19.306 -1.653 19.875 1.00 94.31 244 GLN A CA 1
ATOM 1973 C C . GLN A 1 244 ? -19.580 -3.077 20.375 1.00 94.31 244 GLN A C 1
ATOM 1975 O O . GLN A 1 244 ? -18.697 -3.701 20.956 1.00 94.31 244 GLN A O 1
ATOM 1980 N N . ARG A 1 245 ? -20.783 -3.615 20.132 1.00 94.94 245 ARG A N 1
ATOM 1981 C CA . ARG A 1 245 ? -21.113 -4.995 20.511 1.00 94.94 245 ARG A CA 1
ATOM 1982 C C . ARG A 1 245 ? -20.246 -6.013 19.764 1.00 94.94 245 ARG A C 1
ATOM 1984 O O . ARG A 1 245 ? -19.778 -6.951 20.396 1.00 94.94 245 ARG A O 1
ATOM 1991 N N . LYS A 1 246 ? -20.027 -5.820 18.456 1.00 92.75 246 LYS A N 1
ATOM 1992 C CA . LYS A 1 246 ? -19.166 -6.684 17.632 1.00 92.75 246 LYS A CA 1
ATOM 1993 C C . LYS A 1 246 ? -17.736 -6.696 18.173 1.00 92.75 246 LYS A C 1
ATOM 1995 O O . LYS A 1 246 ? -17.231 -7.760 18.499 1.00 92.75 246 LYS A O 1
ATOM 2000 N N . ILE A 1 247 ? -17.118 -5.528 18.333 1.00 91.06 247 ILE A N 1
ATOM 2001 C CA . ILE A 1 247 ? -15.725 -5.424 18.787 1.00 91.06 247 ILE A CA 1
ATOM 2002 C C . ILE A 1 247 ? -15.535 -6.022 20.183 1.00 91.06 247 ILE A C 1
ATOM 2004 O O . ILE A 1 247 ? -14.589 -6.767 20.400 1.00 91.06 247 ILE A O 1
ATOM 2008 N N . LEU A 1 248 ? -16.444 -5.749 21.124 1.00 91.81 248 LEU A N 1
ATOM 2009 C CA . LEU A 1 248 ? -16.341 -6.322 22.470 1.00 91.81 248 LEU A CA 1
ATOM 2010 C C . LEU A 1 248 ? -16.508 -7.848 22.473 1.00 91.81 248 LEU A C 1
ATOM 2012 O O . LEU A 1 248 ? -15.902 -8.506 23.308 1.00 91.81 248 LEU A O 1
ATOM 2016 N N . SER A 1 249 ? -17.281 -8.413 21.537 1.00 91.94 249 SER A N 1
ATOM 2017 C CA . SER A 1 249 ? -17.428 -9.871 21.408 1.00 91.94 249 SER A CA 1
ATOM 2018 C C . SER A 1 249 ? -16.201 -10.581 20.835 1.00 91.94 249 SER A C 1
ATOM 2020 O O . SER A 1 249 ? -16.127 -11.798 20.931 1.00 91.94 249 SER A O 1
ATOM 2022 N N . LEU A 1 250 ? -15.252 -9.840 20.249 1.00 88.06 250 LEU A N 1
ATOM 2023 C CA . LEU A 1 250 ? -13.975 -10.405 19.807 1.00 88.06 250 LEU A CA 1
ATOM 2024 C C . LEU A 1 250 ? -13.022 -10.663 20.982 1.00 88.06 250 LEU A C 1
ATOM 2026 O O . LEU A 1 250 ? -12.033 -11.355 20.799 1.00 88.06 250 LEU A O 1
ATOM 2030 N N . GLU A 1 251 ? -13.292 -10.087 22.161 1.00 89.31 251 GLU A N 1
ATOM 2031 C CA . GLU A 1 251 ? -12.479 -10.246 23.381 1.00 89.31 251 GLU A CA 1
ATOM 2032 C C . GLU A 1 251 ? -11.000 -9.826 23.239 1.00 89.31 251 GLU A C 1
ATOM 2034 O O . GLU A 1 251 ? -10.186 -10.120 24.102 1.00 89.31 251 GLU A O 1
ATOM 2039 N N . ILE A 1 252 ? -10.679 -9.040 22.206 1.00 87.56 252 ILE A N 1
ATOM 2040 C CA . ILE A 1 252 ? -9.330 -8.530 21.885 1.00 87.56 252 ILE A CA 1
ATOM 2041 C C . ILE A 1 252 ? -8.942 -7.240 22.630 1.00 87.56 252 ILE A C 1
ATOM 2043 O O . ILE A 1 252 ? -7.858 -6.695 22.410 1.00 87.56 252 ILE A O 1
ATOM 2047 N N . LEU A 1 253 ? -9.845 -6.689 23.449 1.00 90.62 253 LEU A N 1
ATOM 2048 C CA . LEU A 1 253 ? -9.679 -5.390 24.105 1.00 90.62 253 LEU A CA 1
ATOM 2049 C C . LEU A 1 253 ? -9.625 -5.512 25.626 1.00 90.62 253 LEU A C 1
ATOM 2051 O O . LEU A 1 253 ? -10.549 -6.024 26.254 1.00 90.62 253 LEU A O 1
ATOM 2055 N N . GLU A 1 254 ? -8.616 -4.882 26.219 1.00 92.31 254 GLU A N 1
ATOM 2056 C CA . GLU A 1 254 ? -8.601 -4.515 27.629 1.00 92.31 254 GLU A CA 1
ATOM 2057 C C . GLU A 1 254 ? -9.238 -3.128 27.799 1.00 92.31 254 GLU A C 1
ATOM 2059 O O . GLU A 1 254 ? -8.877 -2.168 27.110 1.00 92.31 254 GLU A O 1
ATOM 2064 N N . ARG A 1 255 ? -10.204 -3.004 28.714 1.00 94.75 255 ARG A N 1
ATOM 2065 C CA . ARG A 1 255 ? -10.833 -1.722 29.062 1.00 94.75 255 ARG A CA 1
ATOM 2066 C C . ARG A 1 255 ? -10.062 -1.053 30.195 1.00 94.75 255 ARG A C 1
ATOM 2068 O O . ARG A 1 255 ? -9.895 -1.645 31.255 1.00 94.75 255 ARG A O 1
ATOM 2075 N N . LEU A 1 256 ? -9.702 0.206 29.989 1.00 93.81 256 LEU A N 1
ATOM 2076 C CA . LEU A 1 256 ? -8.960 1.042 30.929 1.00 93.81 256 LEU A CA 1
ATOM 2077 C C . LEU A 1 256 ? -9.863 2.128 31.539 1.00 93.81 256 LEU A C 1
ATOM 2079 O O . LEU A 1 256 ? -11.086 2.135 31.353 1.00 93.81 256 LEU A O 1
ATOM 2083 N N . ASP A 1 257 ? -9.252 3.067 32.260 1.00 90.31 257 ASP A N 1
ATOM 2084 C CA . ASP A 1 257 ? -9.930 4.221 32.842 1.00 90.31 257 ASP A CA 1
ATOM 2085 C C . ASP A 1 257 ? -10.555 5.154 31.792 1.00 90.31 257 ASP A C 1
ATOM 2087 O O . ASP A 1 257 ? -10.322 5.079 30.581 1.00 90.31 257 ASP A O 1
ATOM 2091 N N . LYS A 1 258 ? -11.406 6.065 32.266 1.00 86.56 258 LYS A N 1
ATOM 2092 C CA . LYS A 1 258 ? -12.024 7.078 31.408 1.00 86.56 258 LYS A CA 1
ATOM 2093 C C . LYS A 1 258 ? -10.998 8.122 30.965 1.00 86.56 258 LYS A C 1
ATOM 2095 O O . LYS A 1 258 ? -10.210 8.609 31.772 1.00 86.56 258 LYS A O 1
ATOM 2100 N N . LYS A 1 259 ? -11.082 8.547 29.702 1.00 82.62 259 LYS A N 1
ATOM 2101 C CA . LYS A 1 259 ? -10.301 9.663 29.152 1.00 82.62 259 LYS A CA 1
ATOM 2102 C C . LYS A 1 259 ? -10.740 10.972 29.812 1.00 82.62 259 LYS A C 1
ATOM 2104 O O . LYS A 1 259 ? -11.780 11.525 29.458 1.00 82.62 259 LYS A O 1
ATOM 2109 N N . TRP A 1 260 ? -9.972 11.463 30.780 1.00 76.19 260 TRP A N 1
ATOM 2110 C CA . TRP A 1 260 ? -10.310 12.688 31.502 1.00 76.19 260 TRP A CA 1
ATOM 2111 C C . TRP A 1 260 ? -10.050 13.934 30.648 1.00 76.19 260 TRP A C 1
ATOM 2113 O O . TRP A 1 260 ? -8.917 14.204 30.264 1.00 76.19 260 TRP A O 1
ATOM 2123 N N . THR A 1 261 ? -11.097 14.713 30.373 1.00 70.25 261 THR A N 1
ATOM 2124 C CA . THR A 1 261 ? -11.009 15.987 29.631 1.00 70.25 261 THR A CA 1
ATOM 2125 C C . THR A 1 261 ? -11.495 17.185 30.453 1.00 70.25 261 THR A C 1
ATOM 2127 O O . THR A 1 261 ? -11.823 18.221 29.887 1.00 70.25 261 THR A O 1
ATOM 2130 N N . GLY A 1 262 ? -11.577 17.054 31.783 1.00 65.31 262 GLY A N 1
ATOM 2131 C CA . GLY A 1 262 ? -12.030 18.119 32.690 1.00 65.31 262 GLY A CA 1
ATOM 2132 C C . GLY A 1 262 ? -13.505 18.048 33.116 1.00 65.31 262 GLY A C 1
ATOM 2133 O O . GLY A 1 262 ? -13.858 18.668 34.111 1.00 65.31 262 GLY A O 1
ATOM 2134 N N . GLU A 1 263 ? -14.346 17.237 32.458 1.00 59.38 263 GLU A N 1
ATOM 2135 C CA . GLU A 1 263 ? -15.747 16.994 32.854 1.00 59.38 263 GLU A CA 1
ATOM 2136 C C . GLU A 1 263 ? -16.047 15.488 33.012 1.00 59.38 263 GLU A C 1
ATOM 2138 O O . GLU A 1 263 ? -15.919 14.698 32.076 1.00 59.38 263 GLU A O 1
ATOM 2143 N N . ALA A 1 264 ? -16.484 15.071 34.207 1.00 58.84 264 ALA A N 1
ATOM 2144 C CA . ALA A 1 264 ? -16.578 13.656 34.596 1.00 58.84 264 ALA A CA 1
ATOM 2145 C C . ALA A 1 264 ? -17.701 12.854 33.908 1.00 58.84 264 ALA A C 1
ATOM 2147 O O . ALA A 1 264 ? -17.609 11.631 33.759 1.00 58.84 264 ALA A O 1
ATOM 2148 N N . HIS A 1 265 ? -18.797 13.512 33.520 1.00 59.62 265 HIS A N 1
ATOM 2149 C CA . HIS A 1 265 ? -20.057 12.813 33.240 1.00 59.62 265 HIS A CA 1
ATOM 2150 C C . HIS A 1 265 ? -20.194 12.263 31.811 1.00 59.62 2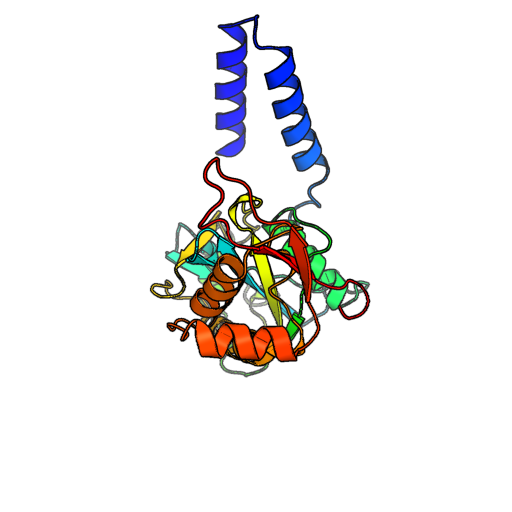65 HIS A C 1
ATOM 2152 O O . HIS A 1 265 ? -21.093 11.460 31.565 1.00 59.62 265 HIS A O 1
ATOM 2158 N N . LYS A 1 266 ? -19.299 12.620 30.878 1.00 68.19 266 LYS A N 1
ATOM 2159 C CA . LYS A 1 266 ? -19.340 12.145 29.476 1.00 68.19 266 LYS A CA 1
ATOM 2160 C C . LYS A 1 266 ? -18.028 11.551 28.954 1.00 68.19 266 LYS A C 1
ATOM 2162 O O . LYS A 1 266 ? -17.965 11.171 27.788 1.00 68.19 266 LYS A O 1
ATOM 2167 N N . ALA A 1 267 ? -17.006 11.437 29.800 1.00 81.44 267 ALA A N 1
ATOM 2168 C CA . ALA A 1 267 ? -15.703 10.920 29.401 1.00 81.44 267 ALA A CA 1
ATOM 2169 C C . ALA A 1 267 ? -15.799 9.465 28.874 1.00 81.44 267 ALA A C 1
ATOM 2171 O O . ALA A 1 267 ? -16.301 8.592 29.598 1.00 81.44 267 ALA A O 1
ATOM 2172 N N . PRO A 1 268 ? -15.346 9.182 27.634 1.00 90.19 268 PRO A N 1
ATOM 2173 C CA . PRO A 1 268 ? -15.340 7.830 27.085 1.00 90.19 268 PRO A CA 1
ATOM 2174 C C . PRO A 1 268 ? -14.299 6.960 27.798 1.00 90.19 268 PRO A C 1
ATOM 2176 O O . PRO A 1 268 ? -13.304 7.461 28.319 1.00 90.19 268 PRO A O 1
ATOM 2179 N N . TYR A 1 269 ? -14.516 5.646 27.801 1.00 92.81 269 TYR A N 1
ATOM 2180 C CA . TYR A 1 269 ? -13.505 4.692 28.261 1.00 92.81 269 TYR A CA 1
ATOM 2181 C C . TYR A 1 269 ? -12.361 4.593 27.255 1.00 92.81 269 TYR A C 1
ATOM 2183 O O . TYR A 1 269 ? -12.604 4.634 26.043 1.00 92.81 269 TYR A O 1
ATOM 2191 N N . LEU A 1 270 ? -11.144 4.450 27.775 1.00 94.44 270 LEU A N 1
ATOM 2192 C CA . LEU A 1 270 ? -9.985 4.043 26.997 1.00 94.44 270 LEU A CA 1
ATOM 2193 C C . LEU A 1 270 ? -9.930 2.518 26.896 1.00 94.44 270 LEU A C 1
ATOM 2195 O O . LEU A 1 270 ? -10.431 1.796 27.759 1.00 94.44 270 LEU A O 1
ATOM 2199 N N . TYR A 1 271 ? -9.319 2.051 25.821 1.00 93.50 271 TYR A N 1
ATOM 2200 C CA . TYR A 1 271 ? -9.081 0.649 25.529 1.00 93.50 271 TYR A CA 1
ATOM 2201 C C . TYR A 1 271 ? -7.660 0.476 25.008 1.00 93.50 271 TYR A C 1
ATOM 2203 O O . TYR A 1 271 ? -7.069 1.419 24.476 1.00 93.50 271 TYR A O 1
ATOM 2211 N N . LYS A 1 272 ? -7.144 -0.742 25.142 1.00 91.19 272 LYS A N 1
ATOM 2212 C CA . LYS A 1 272 ? -5.883 -1.195 24.559 1.00 91.19 272 LYS A CA 1
ATOM 2213 C C . LYS A 1 272 ? -6.059 -2.617 24.029 1.00 91.19 272 LYS A C 1
ATOM 2215 O O . LYS A 1 272 ? -6.858 -3.378 24.571 1.00 91.19 272 LYS A O 1
ATOM 2220 N N . PHE A 1 273 ? -5.335 -2.972 22.971 1.00 87.31 273 PHE A N 1
ATOM 2221 C CA . PHE A 1 273 ? -5.330 -4.343 22.460 1.00 87.31 273 PHE A CA 1
ATOM 2222 C C . PHE A 1 273 ? -4.545 -5.286 23.375 1.00 87.31 273 PHE A C 1
ATOM 2224 O O . PHE A 1 273 ? -3.476 -4.930 23.880 1.00 87.31 273 PHE A O 1
ATOM 2231 N N . ILE A 1 274 ? -5.066 -6.497 23.563 1.00 86.44 274 ILE A N 1
ATOM 2232 C CA . ILE A 1 274 ? -4.403 -7.556 24.329 1.00 86.44 274 ILE A CA 1
ATOM 2233 C C . ILE A 1 274 ? -3.274 -8.136 23.467 1.00 86.44 274 ILE A C 1
ATOM 2235 O O . ILE A 1 274 ? -3.537 -8.776 22.454 1.00 86.44 274 ILE A O 1
ATOM 2239 N N . LYS A 1 275 ? -2.015 -7.901 23.863 1.00 69.25 275 LYS A N 1
ATOM 2240 C CA . LYS A 1 275 ? -0.813 -8.201 23.055 1.00 69.25 275 LYS A CA 1
ATOM 2241 C C . LYS A 1 275 ? -0.648 -9.667 22.638 1.00 69.25 275 LYS A C 1
ATOM 2243 O O . LYS A 1 275 ? -0.038 -9.907 21.608 1.00 69.25 275 LYS A O 1
ATOM 2248 N N . ASP A 1 276 ? -1.177 -10.614 23.409 1.00 58.75 276 ASP A N 1
ATOM 2249 C CA . ASP A 1 276 ? -0.996 -12.055 23.160 1.00 58.75 276 ASP A CA 1
ATOM 2250 C C . ASP A 1 276 ? -2.016 -12.636 22.161 1.00 58.75 276 ASP A C 1
ATOM 2252 O O . ASP A 1 276 ? -1.971 -13.822 21.843 1.00 58.75 276 ASP A O 1
ATOM 2256 N N . GLN A 1 277 ? -2.954 -11.813 21.684 1.00 54.72 277 GLN A N 1
ATOM 2257 C CA . GLN A 1 277 ? -3.942 -12.166 20.655 1.00 54.72 277 GLN A CA 1
ATOM 2258 C C . GLN A 1 277 ? -3.674 -11.444 19.319 1.00 54.72 277 GLN A C 1
ATOM 2260 O O . GLN A 1 277 ? -4.554 -11.390 18.459 1.00 54.72 277 GLN A O 1
ATOM 2265 N N . LEU A 1 278 ? -2.469 -10.873 19.181 1.00 52.19 278 LEU A N 1
ATOM 2266 C CA . LEU A 1 278 ? -1.942 -10.158 18.014 1.00 52.19 278 LEU A CA 1
ATOM 2267 C C . LEU A 1 278 ? -0.942 -11.030 17.256 1.00 52.19 278 LEU A C 1
ATOM 2269 O O . LEU A 1 278 ? -0.974 -10.994 16.008 1.00 52.19 278 LEU A O 1
#

Mean predicted aligned error: 10.31 Å

Organism: NCBI:txid1079859

Nearest PDB structures (foldseek):
  5bs6-assembly2_D  TM=8.085E-01  e=7.534E-23  Bacteroides thetaiotaomicron VPI-5482
  5bs6-assembly1_B  TM=8.117E-01  e=3.139E-22  Bacteroides thetaiotaomicron VPI-5482
  7q91-assembly1_A  TM=6.681E-01  e=2.761E-12  Agrobacterium fabrum str. C58
  7q94-assembly1_B  TM=6.809E-01  e=1.890E-11  Agrobacterium fabrum str. C58
  7q94-assembly1_A  TM=6.743E-01  e=7.878E-11  Agrobacterium fabrum str. C58